Protein AF-A0AAE0YG19-F1 (afdb_monomer_lite)

InterPro domains:
  IPR000448 Rhabdovirus nucleocapsid [PF00945] (105-236)
  IPR023330 Rhabdovirus nucleocapsid, N-terminal [G3DSA:1.10.3570.10] (44-137)
  IPR023331 Rhabdovirus nucleocapsid, C-terminal [G3DSA:1.10.3610.10] (140-242)
  IPR035961 Rhabdovirus nucleoprotein-like [SSF140809] (64-238)

Foldseek 3Di:
DDDDDDDDDDDDDDDDDDDDDDPDDDDPDDDDDDDLPPCNVVVLLVLLLVLQLLVLVPDDPPPVVVSVVSLVVVQVLCCDPPNVPDPDRSVVVNVCSVVCVVVSPDLVSLLVLLVLLLVCQVDPDPRSVSSNVRSVCLFQVQQVQVVLLVLQCVLVVHDSVVSLVPDPPPVLSVLVVVVCVVCVVQVPDPNHCLRNCVSNVVDPHDSNGCVNRVVVQLVSLVVCVVSVHPCSVPPDRDDDPPPPPPPPD

pLDDT: mean 76.33, std 20.32, range [20.73, 94.38]

Secondary structure (DSSP, 8-state):
---------------------------TT-------SSHHHHHHHHHHHHHHHHHHHTSPTT-HHHHHHHHHHHHHHHHSTTGGG-SS-HHHHHHTHHHHHHHHH-HHHHHHHHHHHHHHHHS--HHHHTTHHHHGGGTTTT-HHHHHHHHHHHHTTS-HHHHHHT---HHHHHHHHHHHHHTHHHHH-TT-SGGGTTTTTSSSS-TT-TTT-HHHHHHHHHHHHHTT-HHHHTPPP-PPPP-------

Sequence (249 aa):
MVAVFIRPEKEELIQENTVQPELKDRPHGQPVLFVFYQDGRRLTCRISKTAVLKRNKKISKGLDEYKSQIQTKFTNLYSAKPFSGGSFKLYNLYAKLEEFEPFLYDTTYKRLISALDIYLELFFHEDNQLYRASTIVMRYEDCAMLGVLTSVANCIARSIPHAMMICSDATACQKMAQMLGKESEEIIKQHSYLPYARAMNLVARSGYSVTINKSFHSYYMILLASLGNQRGKNGVHIPRRKRCFGWRQ

Organism: NCBI:txid231223

Radius of gyration: 22.53 Å; chains: 1; bounding box: 65×50×61 Å

Structure (mmCIF, N/CA/C/O backbone):
data_AF-A0AAE0YG19-F1
#
_entry.id   AF-A0AAE0YG19-F1
#
loop_
_atom_site.group_PDB
_atom_site.id
_atom_site.type_symbol
_atom_site.label_atom_id
_atom_site.label_alt_id
_atom_site.label_comp_id
_atom_site.label_asym_id
_atom_site.label_entity_id
_atom_site.label_seq_id
_atom_site.pdbx_PDB_ins_code
_atom_site.Cartn_x
_atom_site.Cartn_y
_atom_site.Cartn_z
_atom_site.occupancy
_atom_site.B_iso_or_equiv
_atom_site.auth_seq_id
_atom_site.auth_comp_id
_atom_site.auth_asym_id
_atom_site.auth_atom_id
_atom_site.pdbx_PDB_model_num
ATOM 1 N N . MET A 1 1 ? 8.318 -16.968 17.876 1.00 30.84 1 MET A N 1
ATOM 2 C CA . MET A 1 1 ? 6.876 -16.721 18.091 1.00 30.84 1 MET A CA 1
ATOM 3 C C . MET A 1 1 ? 6.134 -17.517 17.029 1.00 30.84 1 MET A C 1
ATOM 5 O O . MET A 1 1 ? 6.104 -17.092 15.885 1.00 30.84 1 MET A O 1
ATOM 9 N N . VAL A 1 2 ? 5.679 -18.726 17.365 1.00 20.73 2 VAL A N 1
ATOM 10 C CA . VAL A 1 2 ? 4.943 -19.606 16.444 1.00 20.73 2 VAL A CA 1
ATOM 11 C C . VAL A 1 2 ? 3.474 -19.507 16.834 1.00 20.73 2 VAL A C 1
ATOM 13 O O . VAL A 1 2 ? 3.119 -19.856 17.956 1.00 20.73 2 VAL A O 1
ATOM 16 N N . ALA A 1 3 ? 2.643 -18.962 15.951 1.00 27.39 3 ALA A N 1
ATOM 17 C CA . ALA A 1 3 ? 1.199 -18.969 16.133 1.00 27.39 3 ALA A CA 1
ATOM 18 C C . ALA A 1 3 ? 0.661 -20.271 15.528 1.00 27.39 3 ALA A C 1
ATOM 20 O O . ALA A 1 3 ? 0.631 -20.421 14.309 1.00 27.39 3 ALA A O 1
ATOM 21 N N . VAL A 1 4 ? 0.294 -21.228 16.381 1.00 23.89 4 VAL A N 1
ATOM 22 C CA . VAL A 1 4 ? -0.436 -22.432 15.969 1.00 23.89 4 VAL A CA 1
ATOM 23 C C . VAL A 1 4 ? -1.924 -22.116 16.092 1.00 23.89 4 VAL A C 1
ATOM 25 O O . VAL A 1 4 ? -2.404 -21.823 17.184 1.00 23.89 4 VAL A O 1
ATOM 28 N N . PHE A 1 5 ? -2.641 -22.132 14.969 1.00 36.50 5 PHE A N 1
ATOM 29 C CA . PHE A 1 5 ? -4.089 -21.934 14.924 1.00 36.50 5 PHE A CA 1
ATOM 30 C C . PHE A 1 5 ? -4.774 -23.298 14.839 1.00 36.50 5 PHE A C 1
ATOM 32 O O . PHE A 1 5 ? -4.635 -23.999 13.839 1.00 36.50 5 PHE A O 1
ATOM 39 N N . ILE A 1 6 ? -5.505 -23.675 15.887 1.00 29.70 6 ILE A N 1
ATOM 40 C CA . ILE A 1 6 ? -6.345 -24.878 15.897 1.00 29.70 6 ILE A CA 1
ATOM 41 C C . ILE A 1 6 ? -7.767 -24.462 15.492 1.00 29.70 6 ILE A C 1
ATOM 43 O O . ILE A 1 6 ? -8.327 -23.527 16.065 1.00 29.70 6 ILE A O 1
ATOM 47 N N . ARG A 1 7 ? -8.337 -25.138 14.483 1.00 26.70 7 ARG A N 1
ATOM 48 C CA . ARG A 1 7 ? -9.760 -25.045 14.103 1.00 26.70 7 ARG A CA 1
ATOM 49 C C . ARG A 1 7 ? -10.630 -25.505 15.283 1.00 26.70 7 ARG A C 1
ATOM 51 O O . ARG A 1 7 ? -10.414 -26.626 15.736 1.00 26.70 7 ARG A O 1
ATOM 58 N N . PRO A 1 8 ? -11.638 -24.745 15.738 1.00 34.06 8 PRO A N 1
ATOM 59 C CA . PRO A 1 8 ? -12.678 -25.323 16.571 1.00 34.06 8 PRO A CA 1
ATOM 60 C C . PRO A 1 8 ? -13.666 -26.053 15.653 1.00 34.06 8 PRO A C 1
ATOM 62 O O . PRO A 1 8 ? -14.425 -25.430 14.911 1.00 34.06 8 PRO A O 1
ATOM 65 N N . GLU A 1 9 ? -13.614 -27.383 15.655 1.00 31.94 9 GLU A N 1
ATOM 66 C CA . GLU A 1 9 ? -14.734 -28.191 15.183 1.00 31.94 9 GLU A CA 1
ATOM 67 C C . GLU A 1 9 ? -15.805 -28.227 16.277 1.00 31.94 9 GLU A C 1
ATOM 69 O O . GLU A 1 9 ? -15.543 -28.677 17.387 1.00 31.94 9 GLU A O 1
ATOM 74 N N . LYS A 1 10 ? -17.006 -27.786 15.888 1.00 33.47 10 LYS A N 1
ATOM 75 C CA . LYS A 1 10 ? -18.310 -27.941 16.547 1.00 33.47 10 LYS A CA 1
ATOM 76 C C . LYS A 1 10 ? -18.574 -27.088 17.796 1.00 33.47 10 LYS A C 1
ATOM 78 O O . LYS A 1 10 ? -17.869 -27.114 18.797 1.00 33.47 10 LYS A O 1
ATOM 83 N N . GLU A 1 11 ? -19.655 -26.322 17.673 1.00 41.00 11 GLU A N 1
ATOM 84 C CA . GLU A 1 11 ? -20.342 -25.593 18.731 1.00 41.00 11 GLU A CA 1
ATOM 85 C C . GLU A 1 11 ? -20.930 -26.588 19.739 1.00 41.00 11 GLU A C 1
ATOM 87 O O . GLU A 1 11 ? -21.869 -27.313 19.418 1.00 41.00 11 GLU A O 1
ATOM 92 N N . GLU A 1 12 ? -20.423 -26.589 20.968 1.00 31.28 12 GLU A N 1
ATOM 93 C CA . GLU A 1 12 ? -21.200 -27.032 22.123 1.00 31.28 12 GLU A CA 1
ATOM 94 C C . GLU A 1 12 ? -21.309 -25.869 23.110 1.00 31.28 12 GLU A C 1
ATOM 96 O O . GLU A 1 12 ? -20.320 -25.225 23.470 1.00 31.28 12 GLU A O 1
ATOM 101 N N . LEU A 1 13 ? -22.556 -25.563 23.480 1.00 33.97 13 LEU A N 1
ATOM 102 C CA . LEU A 1 13 ? -22.922 -24.570 24.480 1.00 33.97 13 LEU A CA 1
ATOM 103 C C . LEU A 1 13 ? -22.192 -24.862 25.797 1.00 33.97 13 LEU A C 1
ATOM 105 O O . LEU A 1 13 ? -22.472 -25.869 26.444 1.00 33.97 13 LEU A O 1
ATOM 109 N N . ILE A 1 14 ? -21.351 -23.935 26.253 1.00 31.59 14 ILE A N 1
ATOM 110 C CA . ILE A 1 14 ? -20.915 -23.897 27.650 1.00 31.59 14 ILE A CA 1
ATOM 111 C C . ILE A 1 14 ? -21.549 -22.666 28.292 1.00 31.59 14 ILE A C 1
ATOM 113 O O . ILE A 1 14 ? -21.286 -21.528 27.901 1.00 31.59 14 ILE A O 1
ATOM 117 N N . GLN A 1 15 ? -22.445 -22.943 29.238 1.00 28.78 15 GLN A N 1
ATOM 118 C CA . GLN A 1 15 ? -23.150 -21.976 30.069 1.00 28.78 15 GLN A CA 1
ATOM 119 C C . GLN A 1 15 ? -22.174 -21.127 30.895 1.00 28.78 15 GLN A C 1
ATOM 121 O O . GLN A 1 15 ? -21.127 -21.597 31.340 1.00 28.78 15 GLN A O 1
ATOM 126 N N . GLU A 1 16 ? -22.563 -19.871 31.109 1.00 38.66 16 GLU A N 1
ATOM 127 C CA . GLU A 1 16 ? -21.926 -18.915 32.011 1.00 38.66 16 GLU A CA 1
ATOM 128 C C . GLU A 1 16 ? -21.758 -19.516 33.413 1.00 38.66 16 GLU A C 1
ATOM 130 O O . GLU A 1 16 ? -22.749 -19.763 34.090 1.00 38.66 16 GLU A O 1
ATOM 135 N N . ASN A 1 17 ? -20.516 -19.730 33.858 1.00 27.92 17 ASN A N 1
ATOM 136 C CA . ASN A 1 17 ? -20.152 -19.719 35.276 1.00 27.92 17 ASN A CA 1
ATOM 137 C C . ASN A 1 17 ? -18.635 -19.519 35.457 1.00 27.92 17 ASN A C 1
ATOM 139 O O . ASN A 1 17 ? -17.820 -20.399 35.204 1.00 27.92 17 ASN A O 1
ATOM 143 N N . THR A 1 18 ? -18.290 -18.304 35.879 1.00 38.00 18 THR A N 1
ATOM 144 C CA . THR A 1 18 ? -17.258 -17.939 36.864 1.00 38.00 18 THR A CA 1
ATOM 145 C C . THR A 1 18 ? -16.051 -18.871 37.040 1.00 38.00 18 THR A C 1
ATOM 147 O O . THR A 1 18 ? -16.108 -19.756 37.880 1.00 38.00 18 THR A O 1
ATOM 150 N N . VAL A 1 19 ? -14.911 -18.563 36.401 1.00 30.11 19 VAL A N 1
ATOM 151 C CA . VAL A 1 19 ? -13.558 -18.774 36.970 1.00 30.11 19 VAL A CA 1
ATOM 152 C C . VAL A 1 19 ? -12.595 -17.743 36.353 1.00 30.11 19 VAL A C 1
ATOM 154 O O . VAL A 1 19 ? -12.305 -17.796 35.159 1.00 30.11 19 VAL A O 1
ATOM 157 N N . GLN A 1 20 ? -12.081 -16.796 37.147 1.00 37.84 20 GLN A N 1
ATOM 158 C CA . GLN A 1 20 ? -10.833 -16.100 36.796 1.00 37.84 20 GLN A CA 1
ATOM 159 C C . GLN A 1 20 ? -9.682 -17.109 36.919 1.00 37.84 20 GLN A C 1
ATOM 161 O O . GLN A 1 20 ? -9.577 -17.722 37.980 1.00 37.84 20 GLN A O 1
ATOM 166 N N . PRO A 1 21 ? -8.790 -17.289 35.929 1.00 35.44 21 PRO A N 1
ATOM 167 C CA . PRO A 1 21 ? -7.596 -18.076 36.167 1.00 35.44 21 PRO A CA 1
ATOM 168 C C . PRO A 1 21 ? -6.497 -17.161 36.711 1.00 35.44 21 PRO A C 1
ATOM 170 O O . PRO A 1 21 ? -6.008 -16.261 36.023 1.00 35.44 21 PRO A O 1
ATOM 173 N N . GLU A 1 22 ? -6.126 -17.407 37.964 1.00 31.19 22 GLU A N 1
ATOM 174 C CA . GLU A 1 22 ? -4.930 -16.873 38.602 1.00 31.19 22 GLU A CA 1
ATOM 175 C C . GLU A 1 22 ? -3.697 -17.092 37.707 1.00 31.19 22 GLU A C 1
ATOM 177 O O . GLU A 1 22 ? -3.380 -18.209 37.295 1.00 31.19 22 GLU A O 1
ATOM 182 N N . LEU A 1 23 ? -2.974 -16.006 37.414 1.00 38.25 23 LEU A N 1
ATOM 183 C CA . LEU A 1 23 ? -1.613 -16.065 36.887 1.00 38.25 23 LEU A CA 1
ATOM 184 C C . LEU A 1 23 ? -0.653 -16.416 38.031 1.00 38.25 23 LEU A C 1
ATOM 186 O O . LEU A 1 23 ? 0.023 -15.539 38.568 1.00 38.25 23 LEU A O 1
ATOM 190 N N . LYS A 1 24 ? -0.566 -17.691 38.400 1.00 36.06 24 LYS A N 1
ATOM 191 C CA . LYS A 1 24 ? 0.604 -18.216 39.110 1.00 36.06 24 LYS A CA 1
ATOM 192 C C . LYS A 1 24 ? 1.041 -19.524 38.461 1.00 36.06 24 LYS A C 1
ATOM 194 O O . LYS A 1 24 ? 0.232 -20.401 38.196 1.00 36.06 24 LYS A O 1
ATOM 199 N N . ASP A 1 25 ? 2.332 -19.563 38.154 1.00 41.53 25 ASP A N 1
ATOM 200 C CA . ASP A 1 25 ? 3.122 -20.707 37.701 1.00 41.53 25 ASP A CA 1
ATOM 201 C C . ASP A 1 25 ? 2.804 -21.288 36.313 1.00 41.53 25 ASP A C 1
ATOM 203 O O . ASP A 1 25 ? 1.997 -22.199 36.149 1.00 41.53 25 ASP A O 1
ATOM 207 N N . ARG A 1 26 ? 3.548 -20.837 35.286 1.00 36.31 26 ARG A N 1
ATOM 208 C CA . ARG A 1 26 ? 3.808 -21.665 34.093 1.00 36.31 26 ARG A CA 1
ATOM 209 C C . ARG A 1 26 ? 5.262 -21.564 33.616 1.00 36.31 26 ARG A C 1
ATOM 211 O O . ARG A 1 26 ? 5.819 -20.466 33.604 1.00 36.31 26 ARG A O 1
ATOM 218 N N . PRO A 1 27 ? 5.867 -22.687 33.184 1.00 35.53 27 PRO A N 1
ATOM 219 C CA . PRO A 1 27 ? 7.241 -22.730 32.700 1.00 35.53 27 PRO A CA 1
ATOM 220 C C . PRO A 1 27 ? 7.395 -22.003 31.356 1.00 35.53 27 PRO A C 1
ATOM 222 O O . PRO A 1 27 ? 6.493 -21.989 30.514 1.00 35.53 27 PRO A O 1
ATOM 225 N N . HIS A 1 28 ? 8.567 -21.397 31.157 1.00 35.28 28 HIS A N 1
ATOM 226 C CA . HIS A 1 28 ? 8.944 -20.677 29.944 1.00 35.28 28 HIS A CA 1
ATOM 227 C C . HIS A 1 28 ? 8.814 -21.561 28.689 1.00 35.28 28 HIS A C 1
ATOM 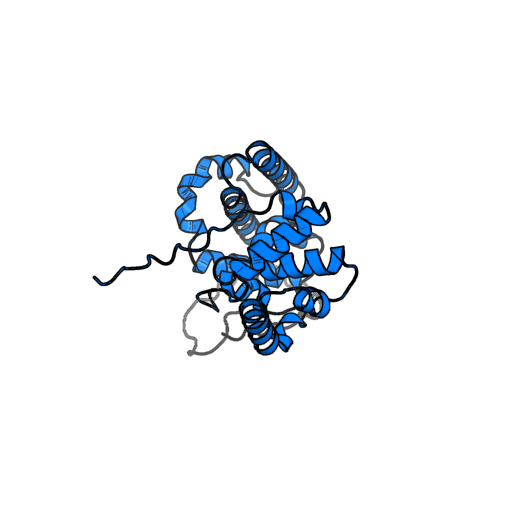229 O O . HIS A 1 28 ? 9.528 -22.551 28.563 1.00 35.28 28 HIS A O 1
ATOM 235 N N . GLY A 1 29 ? 7.952 -21.180 27.732 1.00 38.97 29 GLY A N 1
ATOM 236 C CA . GLY A 1 29 ? 8.035 -21.722 26.366 1.00 38.97 29 GLY A CA 1
ATOM 237 C C . GLY A 1 29 ? 6.755 -21.896 25.540 1.00 38.97 29 GLY A C 1
ATOM 238 O O . GLY A 1 29 ? 6.885 -22.206 24.359 1.00 38.97 29 GLY A O 1
ATOM 239 N N . GLN A 1 30 ? 5.539 -21.698 26.064 1.00 29.53 30 GLN A N 1
ATOM 240 C CA . GLN A 1 30 ? 4.318 -21.909 25.261 1.00 29.53 30 GLN A CA 1
ATOM 241 C C . GLN A 1 30 ? 3.736 -20.622 24.634 1.00 29.53 30 GLN A C 1
ATOM 243 O O . GLN A 1 30 ? 3.788 -19.556 25.252 1.00 29.53 30 GLN A O 1
ATOM 248 N N . PRO A 1 31 ? 3.181 -20.697 23.403 1.00 34.44 31 PRO A N 1
ATOM 249 C CA . PRO A 1 31 ? 2.560 -19.559 22.732 1.00 34.44 31 PRO A CA 1
ATOM 250 C C . PRO A 1 31 ? 1.254 -19.143 23.422 1.00 34.44 31 PRO A C 1
ATOM 252 O O . PRO A 1 31 ? 0.410 -19.970 23.756 1.00 34.44 31 PRO A O 1
ATOM 255 N N . VAL A 1 32 ? 1.089 -17.833 23.615 1.00 35.62 32 VAL A N 1
ATOM 256 C CA . VAL A 1 32 ? -0.111 -17.230 24.205 1.00 35.62 32 VAL A CA 1
ATOM 257 C C . VAL A 1 32 ? -1.259 -17.299 23.195 1.00 35.62 32 VAL A C 1
ATOM 259 O O . VAL A 1 32 ? -1.212 -16.658 22.144 1.00 35.62 32 VAL A O 1
ATOM 262 N N . LEU A 1 33 ? -2.288 -18.083 23.516 1.00 33.38 33 LEU A N 1
ATOM 263 C CA . LEU A 1 33 ? -3.539 -18.164 22.767 1.00 33.38 33 LEU A CA 1
ATOM 264 C C . LEU A 1 33 ? -4.424 -16.963 23.140 1.00 33.38 33 LEU A C 1
ATOM 266 O O . LEU A 1 33 ? -4.963 -16.906 24.243 1.00 33.38 33 LEU A O 1
ATOM 270 N N . PHE A 1 34 ? -4.582 -15.994 22.236 1.00 37.25 34 PHE A N 1
ATOM 271 C CA . PHE A 1 34 ? -5.551 -14.909 22.414 1.00 37.25 34 PHE A CA 1
ATOM 272 C C . PHE A 1 34 ? -6.922 -15.359 21.892 1.00 37.25 34 PHE A C 1
ATOM 274 O O . PHE A 1 34 ? -7.190 -15.298 20.694 1.00 37.25 34 PHE A O 1
ATOM 281 N N . VAL A 1 35 ? -7.791 -15.825 22.791 1.00 37.09 35 VAL A N 1
ATOM 282 C CA . VAL A 1 35 ? -9.199 -16.122 22.481 1.00 37.09 35 VAL A CA 1
ATOM 283 C C . VAL A 1 35 ? -10.015 -14.832 22.631 1.00 37.09 35 VAL A C 1
ATOM 285 O O . VAL A 1 35 ? -10.178 -14.308 23.728 1.00 37.09 35 VAL A O 1
ATOM 288 N N . PHE A 1 36 ? -10.524 -14.295 21.522 1.00 41.62 36 PHE A N 1
ATOM 289 C CA . PHE A 1 36 ? -11.297 -13.046 21.469 1.00 41.62 36 PHE A CA 1
ATOM 290 C C . PHE A 1 36 ? -12.805 -13.328 21.335 1.00 41.62 36 PHE A C 1
ATOM 292 O O . PHE A 1 36 ? -13.353 -13.133 20.255 1.00 41.62 36 PHE A O 1
ATOM 299 N N . TYR A 1 37 ? -13.498 -13.802 22.382 1.00 41.06 37 TYR A N 1
ATOM 300 C CA . TYR A 1 37 ? -14.863 -14.335 22.180 1.00 41.06 37 TYR A CA 1
ATOM 301 C C . TYR A 1 37 ? -16.047 -13.360 22.376 1.00 41.06 37 TYR A C 1
ATOM 303 O O . TYR A 1 37 ? -17.071 -13.553 21.736 1.00 41.06 37 TYR A O 1
ATOM 311 N N . GLN A 1 38 ? -15.936 -12.242 23.109 1.00 43.25 38 GLN A N 1
ATOM 312 C CA . GLN A 1 38 ? -16.982 -11.185 23.085 1.00 43.25 38 GLN A CA 1
ATOM 313 C C . GLN A 1 38 ? -16.428 -9.759 23.237 1.00 43.25 38 GLN A C 1
ATOM 315 O O . GLN A 1 38 ? -16.790 -8.869 22.463 1.00 43.25 38 GLN A O 1
ATOM 320 N N . ASP A 1 39 ? -15.444 -9.549 24.116 1.00 55.50 39 ASP A N 1
ATOM 321 C CA . ASP A 1 39 ? -14.685 -8.286 24.182 1.00 55.50 39 ASP A CA 1
ATOM 322 C C . ASP A 1 39 ? -13.802 -8.042 22.946 1.00 55.50 39 ASP A C 1
ATOM 324 O O . ASP A 1 39 ? -13.424 -6.907 22.635 1.00 55.50 39 ASP A O 1
ATOM 328 N N . GLY A 1 40 ? -13.545 -9.102 22.177 1.00 59.81 40 GLY A N 1
ATOM 329 C CA . GLY A 1 40 ? -12.821 -9.055 20.914 1.00 59.81 40 GLY A CA 1
ATOM 330 C C . GLY A 1 40 ? -13.412 -8.074 19.912 1.00 59.81 40 GLY A C 1
ATOM 331 O O . GLY A 1 40 ? -12.685 -7.259 19.355 1.00 59.81 40 GLY A O 1
ATOM 332 N N . ARG A 1 41 ? -14.739 -8.070 19.720 1.00 69.50 41 ARG A N 1
ATOM 333 C CA . ARG A 1 41 ? -15.384 -7.164 18.749 1.00 69.50 41 ARG A CA 1
ATOM 334 C C . ARG A 1 41 ? -15.222 -5.696 19.148 1.00 69.50 41 ARG A C 1
ATOM 336 O O . ARG A 1 41 ? -14.989 -4.841 18.292 1.00 69.50 41 ARG A O 1
ATOM 343 N N . ARG A 1 42 ? -15.289 -5.393 20.450 1.00 72.56 42 ARG A N 1
ATOM 344 C CA . ARG A 1 42 ? -15.071 -4.035 20.975 1.00 72.56 42 ARG A CA 1
ATOM 345 C C . ARG A 1 42 ? -13.626 -3.594 20.784 1.00 72.56 42 ARG A C 1
ATOM 347 O O . ARG A 1 42 ? -13.398 -2.466 20.343 1.00 72.56 42 ARG A O 1
ATOM 354 N N . LEU A 1 43 ? -12.664 -4.470 21.071 1.00 75.44 43 LEU A N 1
ATOM 355 C CA . LEU A 1 43 ? -11.246 -4.176 20.879 1.00 75.44 43 LEU A CA 1
ATOM 356 C C . LEU A 1 43 ? -10.903 -4.000 19.394 1.00 75.44 43 LEU A C 1
ATOM 358 O O . LEU A 1 43 ? -10.313 -2.985 19.030 1.00 75.44 43 LEU A O 1
ATOM 362 N N . THR A 1 44 ? -11.346 -4.915 18.531 1.00 77.94 44 THR A N 1
ATOM 363 C CA . THR A 1 44 ? -11.161 -4.837 17.075 1.00 77.94 44 THR A CA 1
ATOM 364 C C . THR A 1 44 ? -11.759 -3.553 16.511 1.00 77.94 44 THR A C 1
ATOM 366 O O . THR A 1 44 ? -11.100 -2.865 15.740 1.00 77.94 44 THR A O 1
ATOM 369 N N . CYS A 1 45 ? -12.948 -3.151 16.972 1.00 79.88 45 CYS A N 1
ATOM 370 C CA . CYS A 1 45 ? -13.571 -1.879 16.594 1.00 79.88 45 CYS A CA 1
ATOM 371 C C . CYS A 1 45 ? -12.783 -0.650 17.071 1.00 79.88 45 CYS A C 1
ATOM 373 O O . CYS A 1 45 ? -12.688 0.348 16.357 1.00 79.88 45 CYS A O 1
ATOM 375 N N . ARG A 1 46 ? -12.177 -0.690 18.263 1.00 80.50 46 ARG A N 1
ATOM 376 C CA . ARG A 1 46 ? -11.303 0.398 18.736 1.00 80.50 46 ARG A CA 1
ATOM 377 C C . ARG A 1 46 ? -10.027 0.493 17.898 1.00 80.50 46 ARG A C 1
ATOM 379 O O . ARG A 1 46 ? -9.689 1.587 17.453 1.00 80.50 46 ARG A O 1
ATOM 386 N N . ILE A 1 47 ? -9.368 -0.638 17.641 1.00 82.94 47 ILE A N 1
ATOM 387 C CA . ILE A 1 47 ? -8.152 -0.716 16.814 1.00 82.94 47 ILE A CA 1
ATOM 388 C C . ILE A 1 47 ? -8.445 -0.274 15.374 1.00 82.94 47 ILE A C 1
ATOM 390 O O . ILE A 1 47 ? -7.661 0.444 14.758 1.00 82.94 47 ILE A O 1
ATOM 394 N N . SER A 1 48 ? -9.592 -0.657 14.823 1.00 83.88 48 SER A N 1
ATOM 395 C CA . SER A 1 48 ? -9.969 -0.281 13.464 1.00 83.88 48 SER A CA 1
ATOM 396 C C . SER A 1 48 ? -10.260 1.221 13.354 1.00 83.88 48 SER A C 1
ATOM 398 O O . SER A 1 48 ? -9.839 1.868 12.395 1.00 83.88 48 SER A O 1
ATOM 400 N N . LYS A 1 49 ? -10.905 1.827 14.362 1.00 84.69 49 LYS A N 1
ATOM 401 C CA . LYS A 1 49 ? -11.126 3.283 14.425 1.00 84.69 49 LYS A CA 1
ATOM 402 C C . LYS A 1 49 ? -9.809 4.060 14.483 1.00 84.69 49 LYS A C 1
ATOM 404 O O . LYS A 1 49 ? -9.664 5.052 13.771 1.00 84.69 49 LYS A O 1
ATOM 409 N N . THR A 1 50 ? -8.825 3.602 15.258 1.00 84.94 50 THR A N 1
ATOM 410 C CA . THR A 1 50 ? -7.494 4.232 15.271 1.00 84.94 50 THR A CA 1
ATOM 411 C C . THR A 1 50 ? -6.744 4.004 13.952 1.00 84.94 50 THR A C 1
ATOM 413 O O . THR A 1 50 ? -6.049 4.907 13.475 1.00 84.94 50 THR A O 1
ATOM 416 N N . ALA A 1 51 ? -6.937 2.865 13.274 1.00 86.75 51 ALA A N 1
ATOM 417 C CA . ALA A 1 51 ? -6.372 2.625 11.942 1.00 86.75 51 ALA A CA 1
ATOM 418 C C . ALA A 1 51 ? -6.897 3.626 10.891 1.00 86.75 51 ALA A C 1
ATOM 420 O O . ALA A 1 51 ? -6.142 4.062 10.013 1.00 86.75 51 ALA A O 1
ATOM 421 N N . VAL A 1 52 ? -8.152 4.081 11.020 1.00 87.88 52 VAL A N 1
ATOM 422 C CA . VAL A 1 52 ? -8.703 5.154 10.173 1.00 87.88 52 VAL A CA 1
ATOM 423 C C . VAL A 1 52 ? -7.929 6.463 10.336 1.00 87.88 52 VAL A C 1
ATOM 425 O O . VAL A 1 52 ? -7.686 7.141 9.336 1.00 87.88 52 VAL A O 1
ATOM 428 N N . LEU A 1 53 ? -7.489 6.815 11.549 1.00 86.94 53 LEU A N 1
ATOM 429 C CA . LEU A 1 53 ? -6.655 8.005 11.765 1.00 86.94 53 LEU A CA 1
ATOM 430 C C . LEU A 1 53 ? -5.342 7.914 10.993 1.00 86.94 53 LEU A C 1
ATOM 432 O O . LEU A 1 53 ? -4.964 8.860 10.302 1.00 86.94 53 LEU A O 1
ATOM 436 N N . LYS A 1 54 ? -4.685 6.747 11.033 1.00 87.38 54 LYS A N 1
ATOM 437 C CA . LYS A 1 54 ? -3.457 6.510 10.262 1.00 87.38 54 LYS A CA 1
ATOM 438 C C . LYS A 1 54 ? -3.699 6.684 8.765 1.00 87.38 54 LYS A C 1
ATOM 440 O O . LYS A 1 54 ? -2.900 7.327 8.085 1.00 87.38 54 LYS A O 1
ATOM 445 N N . ARG A 1 55 ? -4.809 6.153 8.244 1.00 87.56 55 ARG A N 1
ATOM 446 C CA . ARG A 1 55 ? -5.203 6.346 6.840 1.00 87.56 55 ARG A CA 1
ATOM 447 C C . ARG A 1 55 ? -5.424 7.818 6.510 1.00 87.56 55 ARG A C 1
ATOM 449 O O . ARG A 1 55 ? -4.964 8.274 5.470 1.00 87.56 55 ARG A O 1
ATOM 456 N N . ASN A 1 56 ? -6.098 8.549 7.390 1.00 86.00 56 ASN A N 1
ATOM 457 C CA . ASN A 1 56 ? -6.409 9.958 7.197 1.00 86.00 56 ASN A CA 1
ATOM 458 C C . ASN A 1 56 ? -5.142 10.831 7.195 1.00 86.00 56 ASN A C 1
ATOM 460 O O . ASN A 1 56 ? -5.000 11.695 6.335 1.00 86.00 56 ASN A O 1
ATOM 464 N N . LYS A 1 57 ? -4.178 10.544 8.081 1.00 85.38 57 LYS A N 1
ATOM 465 C CA . LYS A 1 57 ? -2.881 11.239 8.136 1.00 85.38 57 LYS A CA 1
ATOM 466 C C . LYS A 1 57 ? -1.989 10.958 6.922 1.00 85.38 57 LYS A C 1
ATOM 468 O O . LYS A 1 57 ? -1.224 11.829 6.526 1.00 85.38 57 LYS A O 1
ATOM 473 N N . LYS A 1 58 ? -2.087 9.767 6.315 1.00 81.69 58 LYS A N 1
ATOM 474 C CA . LYS A 1 58 ? -1.340 9.420 5.089 1.00 81.69 58 LYS A CA 1
ATOM 475 C C . LYS A 1 58 ? -1.756 10.243 3.862 1.00 81.69 58 LYS A C 1
ATOM 477 O O . LYS A 1 58 ? -1.021 10.247 2.879 1.00 81.69 58 LYS A O 1
ATOM 482 N N . ILE A 1 59 ? -2.918 10.896 3.884 1.00 83.94 59 ILE A N 1
ATOM 483 C CA . ILE A 1 59 ? -3.385 11.725 2.769 1.00 83.94 59 ILE A CA 1
ATOM 484 C C . ILE A 1 59 ? -2.591 13.035 2.771 1.00 83.94 59 ILE A C 1
ATOM 486 O O . ILE A 1 59 ? -2.528 13.734 3.782 1.00 83.94 59 ILE A O 1
ATOM 490 N N . SER A 1 60 ? -1.962 13.350 1.638 1.00 74.56 60 SER A N 1
ATOM 491 C CA . SER A 1 60 ? -1.148 14.554 1.463 1.00 74.56 60 SER A CA 1
ATOM 492 C C . SER A 1 60 ? -1.945 15.844 1.681 1.00 74.56 60 SER A C 1
ATOM 494 O O . SER A 1 60 ? -3.147 15.905 1.421 1.00 74.56 60 SER A O 1
ATOM 496 N N . LYS A 1 61 ? -1.245 16.899 2.118 1.00 67.69 61 LYS A N 1
ATOM 497 C CA . LYS A 1 61 ? -1.792 18.261 2.213 1.00 67.69 61 LYS A CA 1
ATOM 498 C C . LYS A 1 61 ? -2.233 18.742 0.819 1.00 67.69 61 LYS A C 1
ATOM 500 O O . LYS A 1 61 ? -1.490 18.536 -0.138 1.00 67.69 61 LYS A O 1
ATOM 505 N N . GLY A 1 62 ? -3.416 19.353 0.714 1.00 65.19 62 GLY A N 1
ATOM 506 C CA . GLY A 1 62 ? -4.002 19.821 -0.554 1.00 65.19 62 GLY A CA 1
ATOM 507 C C . GLY A 1 62 ? -5.038 18.881 -1.188 1.00 65.19 62 GLY A C 1
ATOM 508 O O . GLY A 1 62 ? -5.569 19.186 -2.248 1.00 65.19 62 GLY A O 1
ATOM 509 N N . LEU A 1 63 ? -5.350 17.750 -0.543 1.00 79.38 63 LEU A N 1
ATOM 510 C CA . LEU A 1 63 ? -6.414 16.816 -0.941 1.00 79.38 63 LEU A CA 1
ATOM 511 C C . LEU A 1 63 ? -7.579 16.843 0.062 1.00 79.38 63 LEU A C 1
ATOM 513 O O . LEU A 1 63 ? -8.077 15.795 0.478 1.00 79.38 63 LEU A O 1
ATOM 517 N N . ASP A 1 64 ? -7.990 18.038 0.488 1.00 82.75 64 ASP A N 1
ATOM 518 C CA . ASP A 1 64 ? -8.958 18.206 1.580 1.00 82.75 64 ASP A CA 1
ATOM 519 C C . ASP A 1 64 ? -10.350 17.673 1.220 1.00 82.75 64 ASP A C 1
ATOM 521 O O . ASP A 1 64 ? -11.000 17.029 2.046 1.00 82.75 64 ASP A O 1
ATOM 525 N N . GLU A 1 65 ? -10.769 17.818 -0.039 1.00 85.56 65 GLU A N 1
ATOM 526 C CA . GLU A 1 65 ? -12.030 17.250 -0.523 1.00 85.56 65 GLU A CA 1
ATOM 527 C C . GLU A 1 65 ? -12.012 15.713 -0.475 1.00 85.56 65 GLU A C 1
ATOM 529 O O . GLU A 1 65 ? -12.912 15.082 0.080 1.00 85.56 65 GLU A O 1
ATOM 534 N N . TYR A 1 66 ? -10.939 15.088 -0.969 1.00 85.56 66 TYR A N 1
ATOM 535 C CA . TYR A 1 66 ? -10.769 13.634 -0.911 1.00 85.56 66 TYR A CA 1
ATOM 536 C C . TYR A 1 66 ? -10.693 13.122 0.533 1.00 85.56 66 TYR A C 1
ATOM 538 O O . TYR A 1 66 ? -11.271 12.086 0.878 1.00 85.56 66 TYR A O 1
ATOM 546 N N . LYS A 1 67 ? -10.006 13.868 1.402 1.00 86.06 67 LYS A N 1
ATOM 547 C CA . LYS A 1 67 ? -9.933 13.586 2.835 1.00 86.06 67 LYS A CA 1
ATOM 548 C C . LYS A 1 67 ? -11.328 13.612 3.462 1.00 86.06 67 LYS A C 1
ATOM 550 O O . LYS A 1 67 ? -11.663 12.662 4.168 1.00 86.06 67 LYS A O 1
ATOM 555 N N . SER A 1 68 ? -12.144 14.619 3.150 1.00 86.75 68 SER A N 1
ATOM 556 C CA . SER A 1 68 ? -13.538 14.728 3.599 1.00 86.75 68 SER A CA 1
ATOM 557 C C . SER A 1 68 ? -14.391 13.554 3.106 1.00 86.75 68 SER A C 1
ATOM 559 O O . SER A 1 68 ? -15.029 12.871 3.906 1.00 86.75 68 SER A O 1
ATOM 561 N N . GLN A 1 69 ? -14.308 13.200 1.818 1.00 89.06 69 GLN A N 1
ATOM 562 C CA . GLN A 1 69 ? -15.030 12.045 1.264 1.00 89.06 69 GLN A CA 1
ATOM 563 C C . GLN A 1 69 ? -14.674 10.734 1.981 1.00 89.06 69 GLN A C 1
ATOM 565 O O . GLN A 1 69 ? -15.548 9.908 2.256 1.00 89.06 69 GLN A O 1
ATOM 570 N N . ILE A 1 70 ? -13.395 10.527 2.311 1.00 86.50 70 ILE A N 1
ATOM 571 C CA . ILE A 1 70 ? -12.956 9.368 3.095 1.00 86.50 70 ILE A CA 1
ATOM 572 C C . ILE A 1 70 ? -13.538 9.406 4.510 1.00 86.50 70 ILE A C 1
ATOM 574 O O . ILE A 1 70 ? -14.009 8.374 4.994 1.00 86.50 70 ILE A O 1
ATOM 578 N N . GLN A 1 71 ? -13.514 10.563 5.174 1.00 88.62 71 GLN A N 1
ATOM 579 C CA . GLN A 1 71 ? -14.080 10.720 6.516 1.00 88.62 71 GLN A CA 1
ATOM 580 C C . GLN A 1 71 ? -15.577 10.410 6.532 1.00 88.62 71 GLN A C 1
ATOM 582 O O . GLN A 1 71 ? -16.026 9.677 7.412 1.00 88.62 71 GLN A O 1
ATOM 587 N N . THR A 1 72 ? -16.331 10.874 5.534 1.00 88.75 72 THR A N 1
ATOM 588 C CA . THR A 1 72 ? -17.760 10.566 5.386 1.00 88.75 72 THR A CA 1
ATOM 589 C C . THR A 1 72 ? -17.985 9.072 5.175 1.00 88.75 72 THR A C 1
ATOM 591 O O . THR A 1 72 ? -18.792 8.471 5.880 1.00 88.75 72 THR A O 1
ATOM 594 N N . LYS A 1 73 ? -17.223 8.428 4.278 1.00 89.00 73 LYS A N 1
ATOM 595 C CA . LYS A 1 73 ? -17.334 6.977 4.030 1.00 89.00 73 LYS A CA 1
ATOM 596 C C . LYS A 1 73 ? -17.095 6.157 5.294 1.00 89.00 73 LYS A C 1
ATOM 598 O O . LYS A 1 73 ? -17.875 5.257 5.591 1.00 89.00 73 LYS A O 1
ATOM 603 N N . PHE A 1 74 ? -16.046 6.471 6.056 1.00 88.62 74 PHE A N 1
ATOM 604 C CA . PHE A 1 74 ? -15.793 5.770 7.312 1.00 88.62 74 PHE A CA 1
ATOM 605 C C . PHE A 1 74 ? -16.823 6.112 8.383 1.00 88.62 74 PHE A C 1
ATOM 607 O O . PHE A 1 74 ? -17.246 5.214 9.098 1.00 88.62 74 PHE A O 1
ATOM 614 N N . THR A 1 75 ? -17.271 7.360 8.485 1.00 87.00 75 THR A N 1
ATOM 615 C CA . THR A 1 75 ? -18.336 7.722 9.431 1.00 87.00 75 THR A CA 1
ATOM 616 C C . THR A 1 75 ? -19.587 6.889 9.164 1.00 87.00 75 THR A C 1
ATOM 618 O O . THR A 1 75 ? -20.078 6.245 10.084 1.00 87.00 75 THR A O 1
ATOM 621 N N . ASN A 1 76 ? -20.014 6.778 7.903 1.00 87.25 76 ASN A N 1
ATOM 622 C CA . ASN A 1 76 ? -21.158 5.951 7.516 1.00 87.25 76 ASN A CA 1
ATOM 623 C C . ASN A 1 76 ? -20.928 4.465 7.824 1.00 87.25 76 ASN A C 1
ATOM 625 O O . ASN A 1 76 ? -21.802 3.815 8.395 1.00 87.25 76 ASN A O 1
ATOM 629 N N . LEU A 1 77 ? -19.736 3.942 7.512 1.00 85.69 77 LEU A N 1
ATOM 630 C CA . LEU A 1 77 ? -19.369 2.553 7.799 1.00 85.69 77 LEU A CA 1
ATOM 631 C C . LEU A 1 77 ? -19.463 2.239 9.299 1.00 85.69 77 LEU A C 1
ATOM 633 O O . LEU A 1 77 ? -20.041 1.229 9.686 1.00 85.69 77 LEU A O 1
ATOM 637 N N . TYR A 1 78 ? -18.928 3.120 10.147 1.00 82.88 78 TYR A N 1
ATOM 638 C CA . TYR A 1 78 ? -18.916 2.934 11.599 1.00 82.88 78 TYR A CA 1
ATOM 639 C C . TYR A 1 78 ? -20.245 3.285 12.284 1.00 82.88 78 TYR A C 1
ATOM 641 O O . TYR A 1 78 ? -20.411 2.981 13.466 1.00 82.88 78 TYR A O 1
ATOM 649 N N . SER A 1 79 ? -21.182 3.905 11.565 1.00 82.44 79 SER A N 1
ATOM 650 C CA . SER A 1 79 ? -22.555 4.146 12.017 1.00 82.44 79 SER A CA 1
ATOM 651 C C . SER A 1 79 ? -23.491 2.960 11.756 1.00 82.44 79 SER A C 1
ATOM 653 O O . SER A 1 79 ? -24.522 2.857 12.417 1.00 82.44 79 SER A O 1
ATOM 655 N N . ALA A 1 80 ? -23.142 2.056 10.836 1.00 81.19 80 ALA A N 1
ATOM 656 C CA . ALA A 1 80 ? -23.920 0.857 10.524 1.00 81.19 80 ALA A CA 1
ATOM 657 C C . ALA A 1 80 ? -23.588 -0.321 11.463 1.00 81.19 80 ALA A C 1
ATOM 659 O O . ALA A 1 80 ? -22.538 -0.354 12.108 1.00 81.19 80 ALA A O 1
ATOM 660 N N . LYS A 1 81 ? -24.470 -1.328 11.544 1.00 73.75 81 LYS A N 1
ATOM 661 C CA . LYS A 1 81 ? -24.145 -2.612 12.195 1.00 73.75 81 LYS A CA 1
ATOM 662 C C . LYS A 1 81 ? -23.050 -3.337 11.384 1.00 73.75 81 LYS A C 1
ATOM 664 O O . LYS A 1 81 ? -23.071 -3.228 10.161 1.00 73.75 81 LYS A O 1
ATOM 669 N N . PRO A 1 82 ? -22.097 -4.043 12.025 1.00 70.69 82 PRO A N 1
ATOM 670 C CA . PRO A 1 82 ? -21.988 -4.335 13.464 1.00 70.69 82 PRO A CA 1
ATOM 671 C C . PRO A 1 82 ? -21.303 -3.236 14.310 1.00 70.69 82 PRO A C 1
ATOM 673 O O . PRO A 1 82 ? -21.099 -3.410 15.511 1.00 70.69 82 PRO A O 1
ATOM 676 N N . PHE A 1 83 ? -20.935 -2.096 13.722 1.00 73.19 83 PHE A N 1
ATOM 677 C CA . PHE A 1 83 ? -20.098 -1.061 14.350 1.00 73.19 83 PHE A CA 1
ATOM 678 C C . PHE A 1 83 ? -20.836 -0.059 15.240 1.00 73.19 83 PHE A C 1
ATOM 680 O O . PHE A 1 83 ? -20.201 0.616 16.057 1.00 73.19 83 PHE A O 1
ATOM 687 N N . SER A 1 84 ? -22.160 0.023 15.106 1.00 68.75 84 SER A N 1
ATOM 688 C CA . SER A 1 84 ? -23.022 0.994 15.789 1.00 68.75 84 SER A CA 1
ATOM 689 C C . SER A 1 84 ? -23.015 0.886 17.325 1.00 68.75 84 SER A C 1
ATOM 691 O O . SER A 1 84 ? -23.526 1.773 18.000 1.00 68.75 84 SER A O 1
ATOM 693 N N . GLY A 1 85 ? -22.425 -0.171 17.900 1.00 60.75 85 GLY A N 1
ATOM 694 C CA . GLY A 1 85 ? -22.402 -0.450 19.344 1.00 60.75 85 GLY A CA 1
ATOM 695 C C . GLY A 1 85 ? -21.317 0.264 20.169 1.00 60.75 85 GLY A C 1
ATOM 696 O O . GLY A 1 85 ? -21.035 -0.162 21.286 1.00 60.75 85 GLY A O 1
ATOM 697 N N . GLY A 1 86 ? -20.655 1.301 19.642 1.00 61.31 86 GLY A N 1
ATOM 698 C CA . GLY A 1 86 ? -19.573 2.011 20.341 1.00 61.31 86 GLY A CA 1
ATOM 699 C C . GLY A 1 86 ? -19.942 3.433 20.772 1.00 61.31 86 GLY A C 1
ATOM 700 O O . GLY A 1 86 ? -20.433 4.209 19.962 1.00 61.31 86 GLY A O 1
ATOM 701 N N . SER A 1 87 ? -19.602 3.817 22.008 1.00 56.25 87 SER A N 1
ATOM 702 C CA . SER A 1 87 ? -19.853 5.165 22.556 1.00 56.25 87 SER A CA 1
ATOM 703 C C . SER A 1 87 ? -19.078 6.291 21.854 1.00 56.25 87 SER A C 1
ATOM 705 O O . SER A 1 87 ? -19.505 7.443 21.864 1.00 56.25 87 SER A O 1
ATOM 707 N N . PHE A 1 88 ? -17.939 5.979 21.226 1.00 64.62 88 PHE A N 1
ATOM 708 C CA . PHE A 1 88 ? -17.070 6.986 20.619 1.00 64.62 88 PHE A CA 1
ATOM 709 C C . PHE A 1 88 ? -17.326 7.133 19.114 1.00 64.62 88 PHE A C 1
ATOM 711 O O . PHE A 1 88 ? -17.010 6.231 18.322 1.00 64.62 88 PHE A O 1
ATOM 718 N N . LYS A 1 89 ? -17.893 8.278 18.722 1.00 74.12 89 LYS A N 1
ATOM 719 C CA . LYS A 1 89 ? -18.153 8.643 17.324 1.00 74.12 89 LYS A CA 1
ATOM 720 C C . LYS A 1 89 ? -16.851 9.018 16.606 1.00 74.12 89 LYS A C 1
ATOM 722 O O . LYS A 1 89 ? -15.956 9.614 17.197 1.00 74.12 89 LYS A O 1
ATOM 727 N N . LEU A 1 90 ? -16.744 8.672 15.323 1.00 79.25 90 LEU A N 1
ATOM 728 C CA . LEU A 1 90 ? -15.496 8.807 14.562 1.00 79.25 90 LEU A CA 1
ATOM 729 C C . LEU A 1 90 ? -15.059 10.270 14.360 1.00 79.25 90 LEU A C 1
ATOM 731 O O . LEU A 1 90 ? -13.865 10.551 14.375 1.00 79.25 90 LEU A O 1
ATOM 735 N N . TYR A 1 91 ? -16.004 11.210 14.250 1.00 76.62 91 TYR A N 1
ATOM 736 C CA . TYR A 1 91 ? -15.679 12.633 14.100 1.00 76.62 91 TYR A CA 1
ATOM 737 C C . TYR A 1 91 ? -14.931 13.212 15.311 1.00 76.62 91 TYR A C 1
ATOM 739 O O . TYR A 1 91 ? -14.000 13.992 15.130 1.00 76.62 91 TYR A O 1
ATOM 747 N N . ASN A 1 92 ? -15.251 12.759 16.532 1.00 79.88 92 ASN A N 1
ATOM 748 C CA . ASN A 1 92 ? -14.511 13.138 17.742 1.00 79.88 92 ASN A CA 1
ATOM 749 C C . ASN A 1 92 ? -13.053 12.676 17.677 1.00 79.88 92 ASN A C 1
ATOM 751 O O . ASN A 1 92 ? -12.165 13.307 18.239 1.00 79.88 92 ASN A O 1
ATOM 755 N N . LEU A 1 93 ? -12.806 11.557 16.995 1.00 79.56 93 LEU A N 1
ATOM 756 C CA . LEU A 1 93 ? -11.471 11.005 16.841 1.00 79.56 93 LEU A CA 1
ATOM 757 C C . LEU A 1 93 ? -10.650 11.811 15.825 1.00 79.56 93 LEU A C 1
ATOM 759 O O . LEU A 1 93 ? -9.463 12.030 16.044 1.00 79.56 93 LEU A O 1
ATOM 763 N N . TYR A 1 94 ? -11.278 12.299 14.748 1.00 81.94 94 TYR A N 1
ATOM 764 C CA . TYR A 1 94 ? -10.611 13.188 13.791 1.00 81.94 94 TYR A CA 1
ATOM 765 C C . TYR A 1 94 ? -10.179 14.512 14.425 1.00 81.94 94 TYR A C 1
ATOM 767 O O . TYR A 1 94 ? -9.090 14.986 14.112 1.00 81.94 94 TYR A O 1
ATOM 775 N N . ALA A 1 95 ? -10.978 15.068 15.341 1.00 82.00 95 ALA A N 1
ATOM 776 C CA . ALA A 1 95 ? -10.622 16.284 16.076 1.00 82.00 95 ALA A CA 1
ATOM 777 C C . ALA A 1 95 ? -9.355 16.115 16.936 1.00 82.00 95 ALA A C 1
ATOM 779 O O . ALA A 1 95 ? -8.628 17.075 17.152 1.00 82.00 95 ALA A O 1
ATOM 780 N N . LYS A 1 96 ? -9.062 14.885 17.374 1.00 81.25 96 LYS A N 1
ATOM 781 C CA . LYS A 1 96 ? -7.893 14.541 18.198 1.00 81.25 96 LYS A CA 1
ATOM 782 C C . LYS A 1 96 ? -6.723 13.963 17.401 1.00 81.25 96 LYS A C 1
ATOM 784 O O . LYS A 1 96 ? -5.815 13.375 17.980 1.00 81.25 96 LYS A O 1
ATOM 789 N N . LEU A 1 97 ? -6.731 14.073 16.071 1.00 81.94 97 LEU A N 1
ATOM 790 C CA . LEU A 1 97 ? -5.730 13.424 15.217 1.00 81.94 97 LEU A CA 1
ATOM 791 C C . LEU A 1 97 ? -4.287 13.797 15.595 1.00 81.94 97 LEU A C 1
ATOM 793 O O . LEU A 1 97 ? -3.412 12.936 15.537 1.00 81.94 97 LEU A O 1
ATOM 797 N N . GLU A 1 98 ? -4.053 15.054 15.974 1.00 82.44 98 GLU A N 1
ATOM 798 C CA . GLU A 1 98 ? -2.729 15.553 16.364 1.00 82.44 98 GLU A CA 1
ATOM 799 C C . GLU A 1 98 ? -2.237 14.918 17.672 1.00 82.44 98 GLU A C 1
ATOM 801 O O . GLU A 1 98 ? -1.079 14.516 17.752 1.00 82.44 98 GLU A O 1
ATOM 806 N N . GLU A 1 99 ? -3.126 14.705 18.650 1.00 85.12 99 GLU A N 1
ATOM 807 C CA . GLU A 1 99 ? -2.803 14.029 19.918 1.00 85.12 99 GLU A CA 1
ATOM 808 C C . GLU A 1 99 ? -2.360 12.574 19.690 1.00 85.12 99 GLU A C 1
ATOM 810 O O . GLU A 1 99 ? -1.451 12.070 20.349 1.00 85.12 99 GLU A O 1
ATOM 815 N N . PHE A 1 100 ? -2.987 11.887 18.729 1.00 83.06 100 PHE A N 1
ATOM 816 C CA . PHE A 1 100 ? -2.680 10.490 18.418 1.00 83.06 100 PHE A CA 1
ATOM 817 C C . PHE A 1 100 ? -1.496 10.320 17.463 1.00 83.06 100 PHE A C 1
ATOM 819 O O . PHE A 1 100 ? -1.050 9.190 17.264 1.00 83.06 100 PHE A O 1
ATOM 826 N N . GLU A 1 101 ? -0.966 11.389 16.865 1.00 84.12 101 GLU A N 1
ATOM 827 C CA . GLU A 1 101 ? 0.049 11.292 15.812 1.00 84.12 101 GLU A CA 1
ATOM 828 C C . GLU A 1 101 ? 1.284 10.456 16.202 1.00 84.12 101 GLU A C 1
ATOM 830 O O . GLU A 1 101 ? 1.635 9.559 15.426 1.00 84.12 101 GLU A O 1
ATOM 835 N N . PRO A 1 102 ? 1.908 10.640 17.383 1.00 86.94 102 PRO A N 1
ATOM 836 C CA . PRO A 1 102 ? 3.064 9.835 17.785 1.00 86.94 102 PRO A CA 1
ATOM 837 C C . PRO A 1 102 ? 2.744 8.335 17.829 1.00 86.94 102 PRO A C 1
ATOM 839 O O . PRO A 1 102 ? 3.531 7.504 17.374 1.00 86.94 102 PRO A O 1
ATOM 842 N N . PHE A 1 103 ? 1.541 7.991 18.293 1.00 85.00 103 PHE A N 1
ATOM 843 C CA . PHE A 1 103 ? 1.068 6.612 18.377 1.00 85.00 103 PHE A CA 1
ATOM 844 C C . PHE A 1 103 ? 0.878 5.974 16.992 1.00 85.00 103 PHE A C 1
ATOM 846 O O . PHE A 1 103 ? 1.157 4.792 16.810 1.00 85.00 103 PHE A O 1
ATOM 853 N N . LEU A 1 104 ? 0.489 6.747 15.970 1.00 85.19 104 LEU A N 1
ATOM 854 C CA . LEU A 1 104 ? 0.312 6.230 14.602 1.00 85.19 104 LEU A CA 1
ATOM 855 C C . LEU A 1 104 ? 1.632 5.790 13.944 1.00 85.19 104 LEU A C 1
ATOM 857 O O . LEU A 1 104 ? 1.620 4.984 13.000 1.00 85.19 104 LEU A O 1
ATOM 861 N N . TYR A 1 105 ? 2.764 6.314 14.422 1.00 85.94 105 TYR A N 1
ATOM 862 C CA . TYR A 1 105 ? 4.097 5.955 13.942 1.00 85.94 105 TYR A CA 1
ATOM 863 C C . TYR A 1 105 ? 4.778 4.864 14.769 1.00 85.94 105 TYR A C 1
ATOM 865 O O . TYR A 1 105 ? 5.754 4.293 14.272 1.00 85.94 105 TYR A O 1
ATOM 873 N N . ASP A 1 106 ? 4.243 4.522 15.943 1.00 91.56 106 ASP A N 1
ATOM 874 C CA . ASP A 1 106 ? 4.790 3.479 16.805 1.00 91.56 106 ASP A CA 1
ATOM 875 C C . ASP A 1 106 ? 4.837 2.110 16.104 1.00 91.56 106 ASP A C 1
ATOM 877 O O . ASP A 1 106 ? 3.904 1.681 15.421 1.00 91.56 106 ASP A O 1
ATOM 881 N N . THR A 1 107 ? 5.952 1.401 16.271 1.00 90.88 107 THR A N 1
ATOM 882 C CA . THR A 1 107 ? 6.187 0.126 15.577 1.00 90.88 107 THR A CA 1
ATOM 883 C C . THR A 1 107 ? 5.291 -0.984 16.119 1.00 90.88 107 THR A C 1
ATOM 885 O O . THR A 1 107 ? 4.825 -1.828 15.349 1.00 90.88 107 THR A O 1
ATOM 888 N N . THR A 1 108 ? 5.006 -0.980 17.421 1.00 92.06 108 THR A N 1
ATOM 889 C CA . THR A 1 108 ? 4.133 -1.973 18.063 1.00 92.06 108 THR A CA 1
ATOM 890 C C . THR A 1 108 ? 2.703 -1.814 17.567 1.00 92.06 108 THR A C 1
ATOM 892 O O . THR A 1 108 ? 2.069 -2.793 17.171 1.00 92.06 108 THR A O 1
ATOM 895 N N . TYR A 1 109 ? 2.229 -0.575 17.470 1.00 90.94 109 TYR A N 1
ATOM 896 C CA . TYR A 1 109 ? 0.931 -0.265 16.885 1.00 90.94 109 TYR A CA 1
ATOM 897 C C . TYR A 1 109 ? 0.812 -0.729 15.425 1.00 90.94 109 TYR A C 1
ATOM 899 O O . TYR A 1 109 ? -0.174 -1.370 15.050 1.00 90.94 109 TYR A O 1
ATOM 907 N N . LYS A 1 110 ? 1.832 -0.486 14.589 1.00 92.06 110 LYS A N 1
ATOM 908 C CA . LYS A 1 110 ? 1.832 -0.967 13.192 1.00 92.06 110 LYS A CA 1
ATOM 909 C C . LYS A 1 110 ? 1.793 -2.489 13.100 1.00 92.06 110 LYS A C 1
ATOM 911 O O . LYS A 1 110 ? 1.050 -3.020 12.272 1.00 92.06 110 LYS A O 1
ATOM 916 N N . ARG A 1 111 ? 2.546 -3.186 13.956 1.00 93.94 111 ARG A N 1
ATOM 917 C CA . ARG A 1 111 ? 2.531 -4.654 14.053 1.00 93.94 111 ARG A CA 1
ATOM 918 C C . ARG A 1 111 ? 1.145 -5.172 14.417 1.00 93.94 111 ARG A C 1
ATOM 920 O O . ARG A 1 111 ? 0.668 -6.085 13.753 1.00 93.94 111 ARG A O 1
ATOM 927 N N . LEU A 1 112 ? 0.486 -4.548 15.392 1.00 93.19 112 LEU A N 1
ATOM 928 C CA . LEU A 1 112 ? -0.863 -4.918 15.824 1.00 93.19 112 LEU A CA 1
ATOM 929 C C . LEU A 1 112 ? -1.883 -4.794 14.684 1.00 93.19 112 LEU A C 1
ATOM 931 O O . LEU A 1 112 ? -2.601 -5.748 14.397 1.00 93.19 112 LEU A O 1
ATOM 935 N N . ILE A 1 113 ? -1.914 -3.651 13.990 1.00 93.31 113 ILE A N 1
ATOM 936 C CA . ILE A 1 113 ? -2.827 -3.446 12.850 1.00 93.31 113 ILE A CA 1
ATOM 937 C C . ILE A 1 113 ? -2.515 -4.416 11.713 1.00 93.31 113 ILE A C 1
ATOM 939 O O . ILE A 1 113 ? -3.433 -4.935 11.087 1.00 93.31 113 ILE A O 1
ATOM 943 N N . SER A 1 114 ? -1.235 -4.669 11.440 1.00 94.12 114 SER A N 1
ATOM 944 C CA . SER A 1 114 ? -0.832 -5.602 10.382 1.00 94.12 114 SER A CA 1
ATOM 945 C C . SER A 1 114 ? -1.251 -7.032 10.706 1.00 94.12 114 SER A C 1
ATOM 947 O O . SER A 1 114 ? -1.755 -7.728 9.835 1.00 94.12 114 SER A O 1
ATOM 949 N N . ALA A 1 115 ? -1.088 -7.464 11.959 1.00 93.19 115 ALA A N 1
ATOM 950 C CA . ALA A 1 115 ? -1.538 -8.776 12.410 1.00 93.19 115 ALA A CA 1
ATOM 951 C C . ALA A 1 115 ? -3.062 -8.910 12.301 1.00 93.19 115 ALA A C 1
ATOM 953 O O . ALA A 1 115 ? -3.551 -9.936 11.833 1.00 93.19 115 ALA A O 1
ATOM 954 N N . LEU A 1 116 ? -3.801 -7.854 12.656 1.00 91.69 116 LEU A N 1
ATOM 955 C CA . LEU A 1 116 ? -5.247 -7.806 12.467 1.00 91.69 116 LEU A CA 1
ATOM 956 C C . LEU A 1 116 ? -5.626 -7.890 10.980 1.00 91.69 116 LEU A C 1
ATOM 958 O O . LEU A 1 116 ? -6.512 -8.659 10.633 1.00 91.69 116 LEU A O 1
ATOM 962 N N . ASP A 1 117 ? -4.953 -7.156 10.090 1.00 93.38 117 ASP A N 1
ATOM 963 C CA . ASP A 1 117 ? -5.244 -7.205 8.650 1.00 93.38 117 ASP A CA 1
ATOM 964 C C . ASP A 1 117 ? -4.974 -8.591 8.045 1.00 93.38 117 ASP A C 1
ATOM 966 O O . ASP A 1 117 ? -5.772 -9.066 7.239 1.00 93.38 117 ASP A O 1
ATOM 970 N N . ILE A 1 118 ? -3.893 -9.258 8.471 1.00 92.44 118 ILE A N 1
ATOM 971 C CA . ILE A 1 118 ? -3.584 -10.644 8.084 1.00 92.44 118 ILE A CA 1
ATOM 972 C C . ILE A 1 118 ? -4.670 -11.594 8.582 1.00 92.44 118 ILE A C 1
ATOM 974 O O . ILE A 1 118 ? -5.155 -12.419 7.815 1.00 92.44 118 ILE A O 1
ATOM 978 N N . TYR A 1 119 ? -5.074 -11.469 9.849 1.00 91.19 119 TYR A N 1
ATOM 979 C CA . TYR A 1 119 ? -6.148 -12.282 10.414 1.00 91.19 119 TYR A CA 1
ATOM 980 C C . TYR A 1 119 ? -7.445 -12.114 9.615 1.00 91.19 119 TYR A C 1
ATOM 982 O O . TYR A 1 119 ? -8.060 -13.100 9.227 1.00 91.19 119 TYR A O 1
ATOM 990 N N . LEU A 1 120 ? -7.826 -10.876 9.297 1.00 90.19 120 LEU A N 1
ATOM 991 C CA . LEU A 1 120 ? -9.040 -10.590 8.533 1.00 90.19 120 LEU A CA 1
ATOM 992 C C . LEU A 1 120 ? -8.954 -11.023 7.055 1.00 90.19 120 LEU A C 1
ATOM 994 O O . LEU A 1 120 ? -9.990 -11.236 6.431 1.00 90.19 120 LEU A O 1
ATOM 998 N N . GLU A 1 121 ? -7.753 -11.117 6.472 1.00 90.06 121 GLU A N 1
ATOM 999 C CA . GLU A 1 121 ? -7.530 -11.695 5.133 1.00 90.06 121 GLU A CA 1
ATOM 1000 C C . GLU A 1 121 ? -7.630 -13.226 5.150 1.00 90.06 121 GLU A C 1
ATOM 1002 O O . GLU A 1 121 ? -8.165 -13.805 4.210 1.00 90.06 121 GLU A O 1
ATOM 1007 N N . LEU A 1 122 ? -7.112 -13.882 6.194 1.00 89.69 122 LEU A N 1
ATOM 1008 C CA . LEU A 1 122 ? -7.118 -15.343 6.324 1.00 89.69 122 LEU A CA 1
ATOM 1009 C C . LEU A 1 122 ? -8.494 -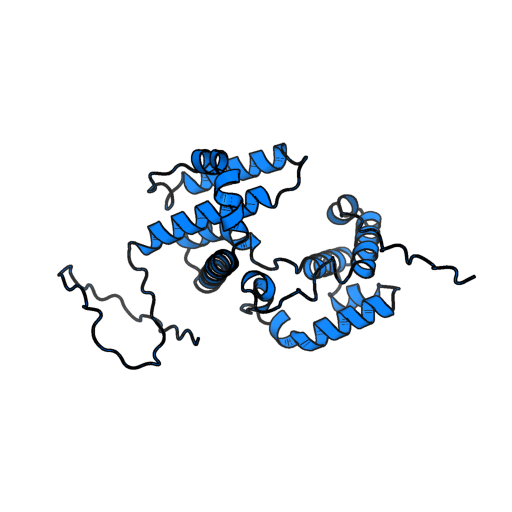15.889 6.717 1.00 89.69 122 LEU A C 1
ATOM 1011 O O . LEU A 1 122 ? -8.952 -16.887 6.166 1.00 89.69 122 LEU A O 1
ATOM 1015 N N . PHE A 1 123 ? -9.147 -15.242 7.679 1.00 86.56 123 PHE A N 1
ATOM 1016 C CA . PHE A 1 123 ? -10.417 -15.679 8.247 1.00 86.56 123 PHE A CA 1
ATOM 1017 C C . PHE A 1 123 ? -11.541 -14.800 7.707 1.00 86.56 123 PHE A C 1
ATOM 1019 O O . PHE A 1 123 ? -11.948 -13.799 8.305 1.00 86.56 123 PHE A O 1
ATOM 1026 N N . PHE A 1 124 ? -12.012 -15.180 6.522 1.00 79.19 124 PHE A N 1
ATOM 1027 C CA . PHE A 1 124 ? -13.074 -14.494 5.800 1.00 79.19 124 PHE A CA 1
ATOM 1028 C C . PHE A 1 124 ? -14.421 -14.700 6.510 1.00 79.19 124 PHE A C 1
ATOM 1030 O O . PHE A 1 124 ? -15.116 -15.687 6.291 1.00 79.19 124 PHE A O 1
ATOM 1037 N N . HIS A 1 125 ? -14.795 -13.750 7.367 1.00 80.44 125 HIS A N 1
ATOM 1038 C CA . HIS A 1 125 ? -16.128 -13.666 7.970 1.00 80.44 125 HIS A CA 1
ATOM 1039 C C . HIS A 1 125 ? -16.818 -12.388 7.491 1.00 80.44 125 HIS A C 1
ATOM 1041 O O . HIS A 1 125 ? -16.203 -11.320 7.533 1.00 80.44 125 HIS A O 1
ATOM 1047 N N . GLU A 1 126 ? -18.068 -12.488 7.031 1.00 73.44 126 GLU A N 1
ATOM 1048 C CA . GLU A 1 126 ? -18.802 -11.381 6.390 1.00 73.44 126 GLU A CA 1
ATOM 1049 C C . GLU A 1 126 ? -18.837 -10.116 7.267 1.00 73.44 126 GLU A C 1
ATOM 1051 O O . GLU A 1 126 ? -18.456 -9.036 6.814 1.00 73.44 126 GLU A O 1
ATOM 1056 N N . ASP A 1 127 ? -19.152 -10.265 8.556 1.00 73.88 127 ASP A N 1
ATOM 1057 C CA . ASP A 1 127 ? -19.247 -9.146 9.504 1.00 73.88 127 ASP A CA 1
ATOM 1058 C C . ASP A 1 127 ? -17.901 -8.455 9.783 1.00 73.88 127 ASP A C 1
ATOM 1060 O O . ASP A 1 127 ? -17.823 -7.232 9.927 1.00 73.88 127 ASP A O 1
ATOM 1064 N N . ASN A 1 128 ? -16.821 -9.235 9.886 1.00 75.19 128 ASN A N 1
ATOM 1065 C CA . ASN A 1 128 ? -15.521 -8.730 10.333 1.00 75.19 128 ASN A CA 1
ATOM 1066 C C . ASN A 1 128 ? -14.681 -8.164 9.180 1.00 75.19 128 ASN A C 1
ATOM 1068 O O . ASN A 1 128 ? -13.749 -7.389 9.397 1.00 75.19 128 ASN A O 1
ATOM 1072 N N . GLN A 1 129 ? -15.004 -8.485 7.933 1.00 81.44 129 GLN A N 1
ATOM 1073 C CA . GLN A 1 129 ? -14.262 -7.949 6.795 1.00 81.44 129 GLN A CA 1
ATOM 1074 C C . GLN A 1 129 ? -14.372 -6.446 6.640 1.00 81.44 129 GLN A C 1
ATOM 1076 O O . GLN A 1 129 ? -13.446 -5.806 6.143 1.00 81.44 129 GLN A O 1
ATOM 1081 N N . LEU A 1 130 ? -15.462 -5.856 7.113 1.00 84.94 130 LEU A N 1
ATOM 1082 C CA . LEU A 1 130 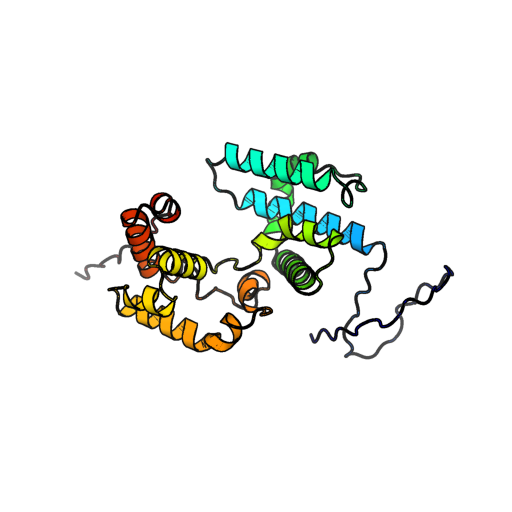? -15.642 -4.415 7.079 1.00 84.94 130 LEU A CA 1
ATOM 1083 C C . LEU A 1 130 ? -14.552 -3.682 7.895 1.00 84.94 130 LEU A C 1
ATOM 1085 O O . LEU A 1 130 ? -14.171 -2.564 7.537 1.00 84.94 130 LEU A O 1
ATOM 1089 N N . TYR A 1 131 ? -13.950 -4.325 8.911 1.00 85.19 131 TYR A N 1
ATOM 1090 C CA . TYR A 1 131 ? -12.782 -3.783 9.626 1.00 85.19 131 TYR A CA 1
ATOM 1091 C C . TYR A 1 131 ? -11.582 -3.568 8.688 1.00 85.19 131 TYR A C 1
ATOM 1093 O O . TYR A 1 131 ? -10.812 -2.616 8.876 1.00 85.19 131 TYR A O 1
ATOM 1101 N N . ARG A 1 132 ? -11.462 -4.366 7.618 1.00 89.75 132 ARG A N 1
ATOM 1102 C CA . ARG A 1 132 ? -10.352 -4.286 6.658 1.00 89.75 132 ARG A CA 1
ATOM 1103 C C . ARG A 1 132 ? -10.296 -2.981 5.904 1.00 89.75 132 ARG A C 1
ATOM 1105 O O . ARG A 1 132 ? -9.208 -2.520 5.573 1.00 89.75 132 ARG A O 1
ATOM 1112 N N . ALA A 1 133 ? -11.435 -2.322 5.695 1.00 87.62 133 ALA A N 1
ATOM 1113 C CA . ALA A 1 133 ? -11.457 -1.004 5.070 1.00 87.62 133 ALA A CA 1
ATOM 1114 C C . ALA A 1 133 ? -10.498 -0.025 5.778 1.00 87.62 133 ALA A C 1
ATOM 1116 O O . ALA A 1 133 ? -9.881 0.824 5.129 1.00 87.62 133 ALA A O 1
ATOM 1117 N N . SER A 1 134 ? -10.321 -0.167 7.095 1.00 88.06 134 SER A N 1
ATOM 1118 C CA . SER A 1 134 ? -9.396 0.651 7.884 1.00 88.06 134 SER A CA 1
ATOM 1119 C C . SER A 1 134 ? -7.955 0.126 7.912 1.00 88.06 134 SER A C 1
ATOM 1121 O O . SER A 1 134 ? -7.020 0.925 7.828 1.00 88.06 134 SER A O 1
ATOM 1123 N N . THR A 1 135 ? -7.756 -1.192 7.980 1.00 91.44 135 THR A N 1
ATOM 1124 C CA . THR A 1 135 ? -6.441 -1.824 8.188 1.00 91.44 135 THR A CA 1
ATOM 1125 C C . THR A 1 135 ? -5.671 -2.073 6.887 1.00 91.44 135 THR A C 1
ATOM 1127 O O . THR A 1 135 ? -4.440 -2.101 6.912 1.00 91.44 135 THR A O 1
ATOM 1130 N N . ILE A 1 136 ? -6.361 -2.128 5.739 1.00 91.75 136 ILE A N 1
ATOM 1131 C CA . ILE A 1 136 ? -5.790 -2.456 4.417 1.00 91.75 136 ILE A CA 1
ATOM 1132 C C . ILE A 1 136 ? -4.621 -1.551 4.008 1.00 91.75 136 ILE A C 1
ATOM 1134 O O . ILE A 1 136 ? -3.776 -1.934 3.208 1.00 91.75 136 ILE A O 1
ATOM 1138 N N . VAL A 1 137 ? -4.519 -0.348 4.582 1.00 90.56 137 VAL A N 1
ATOM 1139 C CA . VAL A 1 137 ? -3.422 0.598 4.307 1.00 90.56 137 VAL A CA 1
ATOM 1140 C C . VAL A 1 137 ? -2.077 0.197 4.925 1.00 90.56 137 VAL A C 1
ATOM 1142 O O . VAL A 1 137 ? -1.087 0.914 4.727 1.00 90.56 137 VAL A O 1
ATOM 1145 N N . MET A 1 138 ? -2.037 -0.893 5.702 1.00 92.12 138 MET A N 1
ATOM 1146 C CA . MET A 1 138 ? -0.796 -1.568 6.106 1.00 92.12 138 MET A CA 1
ATOM 1147 C C . MET A 1 138 ? -0.285 -2.519 5.023 1.00 92.12 138 MET A C 1
ATOM 1149 O O . MET A 1 138 ? 0.923 -2.733 4.926 1.00 92.12 138 MET A O 1
ATOM 1153 N N . ARG A 1 139 ? -1.181 -3.082 4.204 1.00 92.88 139 ARG A N 1
ATOM 1154 C CA . ARG A 1 139 ? -0.816 -4.027 3.151 1.00 92.88 139 ARG A CA 1
ATOM 1155 C C . ARG A 1 139 ? -0.053 -3.299 2.046 1.00 92.88 139 ARG A C 1
ATOM 1157 O O . ARG A 1 139 ? -0.484 -2.258 1.554 1.00 92.88 139 ARG A O 1
ATOM 1164 N N . TYR A 1 140 ? 1.091 -3.856 1.667 1.00 92.25 140 TYR A N 1
ATOM 1165 C CA . TYR A 1 140 ? 2.061 -3.270 0.740 1.00 92.25 140 TYR A CA 1
ATOM 1166 C C . TYR A 1 140 ? 2.549 -1.866 1.153 1.00 92.25 140 TYR A C 1
ATOM 1168 O O . TYR A 1 140 ? 2.924 -1.056 0.297 1.00 92.25 140 TYR A O 1
ATOM 1176 N N . GLU A 1 141 ? 2.585 -1.563 2.461 1.00 91.00 141 GLU A N 1
ATOM 1177 C CA . GLU A 1 141 ? 3.225 -0.343 2.975 1.00 91.00 141 GLU A CA 1
ATOM 1178 C C . GLU A 1 141 ? 4.707 -0.312 2.545 1.00 91.00 141 GLU A C 1
ATOM 1180 O O . GLU A 1 141 ? 5.436 -1.288 2.693 1.00 91.00 141 GLU A O 1
ATOM 1185 N N . ASP A 1 142 ? 5.150 0.809 1.967 1.00 90.00 142 ASP A N 1
ATOM 1186 C CA . ASP A 1 142 ? 6.461 0.983 1.316 1.00 90.00 142 ASP A CA 1
ATOM 1187 C C . ASP A 1 142 ? 6.776 0.028 0.144 1.00 90.00 142 ASP A C 1
ATOM 1189 O O . ASP A 1 142 ? 7.927 -0.049 -0.278 1.00 90.00 142 ASP A O 1
ATOM 1193 N N . CYS A 1 143 ? 5.782 -0.630 -0.463 1.00 91.06 143 CYS A N 1
ATOM 1194 C CA . CYS A 1 143 ? 5.966 -1.496 -1.642 1.00 91.06 143 CYS A CA 1
ATOM 1195 C C . CYS A 1 143 ? 5.349 -0.917 -2.926 1.00 91.06 143 CYS A C 1
ATOM 1197 O O . CYS A 1 143 ? 4.944 -1.649 -3.831 1.00 91.06 143 CYS A O 1
ATOM 1199 N N . ALA A 1 144 ? 5.273 0.413 -3.028 1.00 90.31 144 ALA A N 1
ATOM 1200 C CA . ALA A 1 144 ? 4.570 1.092 -4.115 1.00 90.31 144 ALA A CA 1
ATOM 1201 C C . ALA A 1 144 ? 5.088 0.736 -5.524 1.00 90.31 144 ALA A C 1
ATOM 1203 O O . ALA A 1 144 ? 4.298 0.780 -6.467 1.00 90.31 144 ALA A O 1
ATOM 1204 N N . MET A 1 145 ? 6.355 0.320 -5.679 1.00 90.56 145 MET A N 1
ATOM 1205 C CA . MET A 1 145 ? 6.897 -0.105 -6.977 1.00 90.56 145 MET A CA 1
ATOM 1206 C C . MET A 1 145 ? 6.200 -1.330 -7.563 1.00 90.56 145 MET A C 1
ATOM 1208 O O . MET A 1 145 ? 6.022 -1.382 -8.778 1.00 90.56 145 MET A O 1
ATOM 1212 N N . 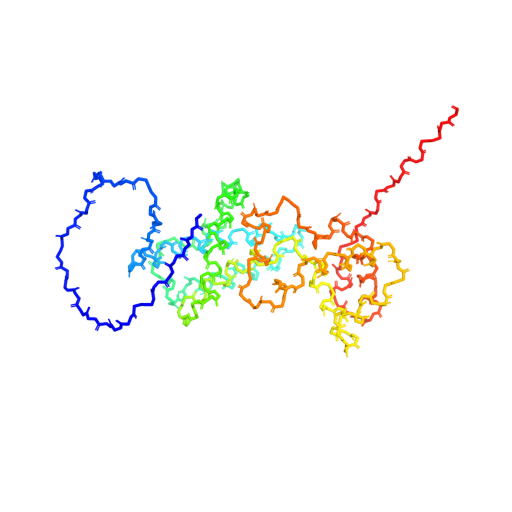LEU A 1 146 ? 5.764 -2.277 -6.725 1.00 90.00 146 LEU A N 1
ATOM 1213 C CA . LEU A 1 146 ? 5.000 -3.437 -7.193 1.00 90.00 146 LEU A CA 1
ATOM 1214 C C . LEU A 1 146 ? 3.690 -2.978 -7.838 1.00 90.00 146 LEU A C 1
ATOM 1216 O O . LEU A 1 146 ? 3.373 -3.376 -8.952 1.00 90.00 146 LEU A O 1
ATOM 1220 N N . GLY A 1 147 ? 2.991 -2.033 -7.203 1.00 90.12 147 GLY A N 1
ATOM 1221 C CA . GLY A 1 147 ? 1.767 -1.460 -7.761 1.00 90.12 147 GLY A CA 1
ATOM 1222 C C . GLY A 1 147 ? 1.988 -0.690 -9.069 1.00 90.12 147 GLY A C 1
ATOM 1223 O O . GLY A 1 147 ? 1.101 -0.685 -9.925 1.00 90.12 147 GLY A O 1
ATOM 1224 N N . VAL A 1 148 ? 3.147 -0.046 -9.247 1.00 91.69 148 VAL A N 1
ATOM 1225 C CA . VAL A 1 148 ? 3.513 0.609 -10.517 1.00 91.69 148 VAL A CA 1
ATOM 1226 C C . VAL A 1 148 ? 3.726 -0.427 -11.614 1.00 91.69 148 VAL A C 1
ATOM 1228 O O . VAL A 1 148 ? 3.142 -0.289 -12.684 1.00 91.69 148 VAL A O 1
ATOM 1231 N N . LEU A 1 149 ? 4.485 -1.488 -11.330 1.00 90.69 149 LEU A N 1
ATOM 1232 C CA . LEU A 1 149 ? 4.715 -2.587 -12.270 1.00 90.69 149 LEU A CA 1
ATOM 1233 C C . LEU A 1 149 ? 3.409 -3.259 -12.699 1.00 90.69 149 LEU A C 1
ATOM 1235 O O . LEU A 1 149 ? 3.195 -3.448 -13.892 1.00 90.69 149 LEU A O 1
ATOM 1239 N N . THR A 1 150 ? 2.506 -3.542 -11.758 1.00 91.19 150 THR A N 1
ATOM 1240 C CA . THR A 1 150 ? 1.173 -4.074 -12.076 1.00 91.19 150 THR A CA 1
ATOM 1241 C C . THR A 1 150 ? 0.373 -3.111 -12.951 1.00 91.19 150 THR A C 1
ATOM 1243 O O . THR A 1 150 ? -0.267 -3.537 -13.904 1.00 91.19 150 THR A O 1
ATOM 1246 N N . SER A 1 151 ? 0.431 -1.801 -12.679 1.00 92.25 151 SER A N 1
ATOM 1247 C CA . SER A 1 151 ? -0.288 -0.807 -13.494 1.00 92.25 151 SER A CA 1
ATOM 1248 C C . SER A 1 151 ? 0.229 -0.773 -14.930 1.00 92.25 151 SER A C 1
ATOM 1250 O O . SER A 1 151 ? -0.560 -0.692 -15.865 1.00 92.25 151 SER A O 1
ATOM 1252 N N . VAL A 1 152 ? 1.548 -0.863 -15.105 1.00 92.88 152 VAL A N 1
ATOM 1253 C CA . VAL A 1 152 ? 2.180 -0.893 -16.428 1.00 92.88 152 VAL A CA 1
ATOM 1254 C C . VAL A 1 152 ? 1.825 -2.179 -17.156 1.00 92.88 152 VAL A C 1
ATOM 1256 O O . VAL A 1 152 ? 1.378 -2.098 -18.292 1.00 92.88 152 VAL A O 1
ATOM 1259 N N . ALA A 1 153 ? 1.961 -3.333 -16.495 1.00 92.69 153 ALA A N 1
ATOM 1260 C CA . ALA A 1 153 ? 1.594 -4.644 -17.031 1.00 92.69 153 ALA A CA 1
ATOM 1261 C C . ALA A 1 153 ? 0.142 -4.660 -17.544 1.00 92.69 153 ALA A C 1
ATOM 1263 O O . ALA A 1 153 ? -0.116 -5.091 -18.668 1.00 92.69 153 ALA A O 1
ATOM 1264 N N . ASN A 1 154 ? -0.780 -4.083 -16.768 1.00 92.31 154 ASN A N 1
ATOM 1265 C CA . ASN A 1 154 ? -2.179 -3.935 -17.161 1.00 92.31 154 ASN A CA 1
ATOM 1266 C C . ASN A 1 154 ? -2.349 -3.005 -18.373 1.00 92.31 154 ASN A C 1
ATOM 1268 O O . ASN A 1 154 ? -3.109 -3.331 -19.278 1.00 92.31 154 ASN A O 1
ATOM 1272 N N . CYS A 1 155 ? -1.635 -1.875 -18.429 1.00 91.56 155 CYS A N 1
ATOM 1273 C CA . CYS A 1 155 ? -1.707 -0.945 -19.563 1.00 91.56 155 CYS A CA 1
ATOM 1274 C C . CYS A 1 155 ? -1.185 -1.542 -20.874 1.00 91.56 155 CYS A C 1
ATOM 1276 O O . CYS A 1 155 ? -1.734 -1.250 -21.929 1.00 91.56 155 CYS A O 1
ATOM 1278 N N . ILE A 1 156 ? -0.138 -2.366 -20.818 1.00 91.00 156 ILE A N 1
ATOM 1279 C CA . ILE A 1 156 ? 0.430 -3.021 -22.006 1.00 91.00 156 ILE A CA 1
ATOM 1280 C C . ILE A 1 156 ? -0.262 -4.352 -22.340 1.00 91.00 156 ILE A C 1
ATOM 1282 O O . ILE A 1 156 ? 0.124 -4.996 -23.312 1.00 91.00 156 ILE A O 1
ATOM 1286 N N . ALA A 1 157 ? -1.237 -4.786 -21.529 1.00 88.62 157 ALA A N 1
ATOM 1287 C CA . ALA A 1 157 ? -1.901 -6.089 -21.617 1.00 88.62 157 ALA A CA 1
ATOM 1288 C C . ALA A 1 157 ? -0.915 -7.279 -21.676 1.00 88.62 157 ALA A C 1
ATOM 1290 O O . ALA A 1 157 ? -1.090 -8.229 -22.441 1.00 88.62 157 ALA A O 1
ATOM 1291 N N . ARG A 1 158 ? 0.158 -7.225 -20.878 1.00 92.00 158 ARG A N 1
ATOM 1292 C CA . ARG A 1 158 ? 1.188 -8.279 -20.785 1.00 92.00 158 ARG A CA 1
ATOM 1293 C C . ARG A 1 158 ? 1.528 -8.582 -19.329 1.00 92.00 158 ARG A C 1
ATOM 1295 O O . ARG A 1 158 ? 1.073 -7.915 -18.407 1.00 92.00 158 ARG A O 1
ATOM 1302 N N . SER A 1 159 ? 2.351 -9.607 -19.115 1.00 88.81 159 SER A N 1
ATOM 1303 C CA . SER A 1 159 ? 2.787 -10.005 -17.776 1.00 88.81 159 SER A CA 1
ATOM 1304 C C . SER A 1 159 ? 3.810 -9.032 -17.166 1.00 88.81 159 SER A C 1
ATOM 1306 O O . SER A 1 159 ? 4.473 -8.268 -17.868 1.00 88.81 159 SER A O 1
ATOM 1308 N N . ILE A 1 160 ? 3.977 -9.081 -15.840 1.00 86.38 160 ILE A N 1
ATOM 1309 C CA . ILE A 1 160 ? 4.956 -8.258 -15.102 1.00 86.38 160 ILE A CA 1
ATOM 1310 C C . ILE A 1 160 ? 6.394 -8.415 -15.643 1.00 86.38 160 ILE A C 1
ATOM 1312 O O . ILE A 1 160 ? 7.056 -7.390 -15.816 1.00 86.38 160 ILE A O 1
ATOM 1316 N N . PRO A 1 161 ? 6.885 -9.626 -15.987 1.00 86.69 161 PRO A N 1
ATOM 1317 C CA . PRO A 1 161 ? 8.189 -9.772 -16.635 1.00 86.69 161 PRO A CA 1
ATOM 1318 C C . PRO A 1 161 ? 8.320 -8.964 -17.933 1.00 86.69 161 PRO A C 1
ATOM 1320 O O . PRO A 1 161 ? 9.351 -8.337 -18.160 1.00 86.69 161 PRO A O 1
ATOM 1323 N N . HIS A 1 162 ? 7.263 -8.893 -18.751 1.00 87.12 162 HIS A N 1
ATOM 1324 C CA . HIS A 1 162 ? 7.271 -8.063 -19.960 1.00 87.12 162 HIS A CA 1
ATOM 1325 C C . HIS A 1 162 ? 7.328 -6.576 -19.631 1.00 87.12 162 HIS A C 1
ATOM 1327 O O . HIS A 1 162 ? 8.074 -5.846 -20.278 1.00 87.12 162 HIS A O 1
ATOM 1333 N N . ALA A 1 163 ? 6.602 -6.135 -18.600 1.00 87.94 163 ALA A N 1
ATOM 1334 C CA . ALA A 1 163 ? 6.692 -4.755 -18.139 1.00 87.94 163 ALA A CA 1
ATOM 1335 C C . ALA A 1 163 ? 8.139 -4.394 -17.771 1.00 87.94 163 ALA A C 1
ATOM 1337 O O . ALA A 1 163 ? 8.610 -3.339 -18.178 1.00 87.94 163 ALA A O 1
ATOM 1338 N N . MET A 1 164 ? 8.868 -5.290 -17.094 1.00 86.25 164 MET A N 1
ATOM 1339 C CA . MET A 1 164 ? 10.273 -5.073 -16.729 1.00 86.25 164 MET A CA 1
ATOM 1340 C C . MET A 1 164 ? 11.218 -4.958 -17.927 1.00 86.25 164 MET A C 1
ATOM 1342 O O . MET A 1 164 ? 12.125 -4.126 -17.891 1.00 86.25 164 MET A O 1
ATOM 1346 N N . MET A 1 165 ? 11.004 -5.754 -18.980 1.00 86.62 165 MET A N 1
ATOM 1347 C CA . MET A 1 165 ? 11.841 -5.738 -20.189 1.00 86.62 165 MET A CA 1
ATOM 1348 C C . MET A 1 165 ? 11.756 -4.418 -20.964 1.00 86.62 165 MET A C 1
ATOM 1350 O O . MET A 1 165 ? 12.691 -4.063 -21.672 1.00 86.62 165 MET A O 1
ATOM 1354 N N . ILE A 1 166 ? 10.667 -3.660 -20.803 1.00 88.12 166 ILE A N 1
ATOM 1355 C CA . ILE A 1 166 ? 10.488 -2.354 -21.454 1.00 88.12 166 ILE A CA 1
ATOM 1356 C C . ILE A 1 166 ? 11.410 -1.288 -20.841 1.00 88.12 166 ILE A C 1
ATOM 1358 O O . ILE A 1 166 ? 11.639 -0.243 -21.448 1.00 88.12 166 ILE A O 1
ATOM 1362 N N . CYS A 1 167 ? 11.950 -1.501 -19.637 1.00 86.12 167 CYS A N 1
ATOM 1363 C CA . CYS A 1 167 ? 12.829 -0.524 -19.006 1.00 86.12 167 CYS A CA 1
ATOM 1364 C C . CYS A 1 167 ? 14.193 -0.454 -19.700 1.00 86.12 167 CYS A C 1
ATOM 1366 O O . CYS A 1 167 ? 14.988 -1.385 -19.614 1.00 86.12 167 CYS A O 1
ATOM 1368 N N . SER A 1 168 ? 14.500 0.695 -20.304 1.00 83.69 168 SER A N 1
ATOM 1369 C CA . SER A 1 168 ? 15.794 0.937 -20.955 1.00 83.69 168 SER A CA 1
ATOM 1370 C C . SER A 1 168 ? 16.962 1.146 -19.977 1.00 83.69 168 SER A C 1
ATOM 1372 O O . SER A 1 168 ? 18.118 1.124 -20.390 1.00 83.69 168 SER A O 1
ATOM 1374 N N . ASP A 1 169 ? 16.701 1.354 -18.680 1.00 85.75 169 ASP A N 1
ATOM 1375 C CA . ASP A 1 169 ? 17.754 1.474 -17.661 1.00 85.75 169 ASP A CA 1
ATOM 1376 C C . ASP A 1 169 ? 18.168 0.081 -17.165 1.00 85.75 169 ASP A C 1
ATOM 1378 O O . ASP A 1 169 ? 17.581 -0.471 -16.227 1.00 85.75 169 ASP A O 1
ATOM 1382 N N . ALA A 1 170 ? 19.215 -0.471 -17.786 1.00 82.81 170 ALA A N 1
ATOM 1383 C CA . ALA A 1 170 ? 19.759 -1.787 -17.454 1.00 82.81 170 ALA A CA 1
ATOM 1384 C C . ALA A 1 170 ? 20.112 -1.928 -15.961 1.00 82.81 170 ALA A C 1
ATOM 1386 O O . ALA A 1 170 ? 19.839 -2.962 -15.352 1.00 82.81 170 ALA A O 1
ATOM 1387 N N . THR A 1 171 ? 20.652 -0.875 -15.335 1.00 83.69 171 THR A N 1
ATOM 1388 C CA . THR A 1 171 ? 21.061 -0.919 -13.921 1.00 83.69 171 THR A CA 1
ATOM 1389 C C . THR A 1 171 ? 19.868 -0.977 -12.974 1.00 83.69 171 THR A C 1
ATOM 1391 O O . THR A 1 171 ? 19.899 -1.674 -11.956 1.00 83.69 171 THR A O 1
ATOM 1394 N N . ALA A 1 172 ? 18.799 -0.249 -13.297 1.00 80.75 172 ALA A N 1
ATOM 1395 C CA . ALA A 1 172 ? 17.574 -0.254 -12.513 1.00 80.75 172 ALA A CA 1
ATOM 1396 C C . ALA A 1 172 ? 16.801 -1.567 -12.701 1.00 80.75 172 ALA A C 1
ATOM 1398 O O . ALA A 1 172 ? 16.297 -2.122 -11.722 1.00 80.75 172 ALA A O 1
ATOM 1399 N N . CYS A 1 173 ? 16.764 -2.086 -13.931 1.00 84.69 173 CYS A N 1
ATOM 1400 C CA . CYS A 1 173 ? 16.143 -3.367 -14.247 1.00 84.69 173 CYS A CA 1
ATOM 1401 C C . CYS A 1 173 ? 16.846 -4.527 -13.530 1.00 84.69 173 CYS A C 1
ATOM 1403 O O . CYS A 1 173 ? 16.182 -5.309 -12.852 1.00 84.69 173 CYS A O 1
ATOM 1405 N N . GLN A 1 174 ? 18.183 -4.581 -13.563 1.00 84.81 174 GLN A N 1
ATOM 1406 C CA . GLN A 1 174 ? 18.956 -5.619 -12.875 1.00 84.81 174 GLN A CA 1
ATOM 1407 C C . GLN A 1 174 ? 18.693 -5.633 -11.364 1.00 84.81 174 GLN A C 1
ATOM 1409 O O . GLN A 1 174 ? 18.497 -6.699 -10.786 1.00 84.81 174 GLN A O 1
ATOM 1414 N N . LYS A 1 175 ? 18.635 -4.460 -10.717 1.00 82.94 175 LYS A N 1
ATOM 1415 C CA . LYS A 1 175 ? 18.319 -4.362 -9.282 1.00 82.94 175 LYS A CA 1
ATOM 1416 C C . LYS A 1 175 ? 16.929 -4.906 -8.975 1.00 82.94 175 LYS A C 1
ATOM 1418 O O . LYS A 1 175 ? 16.795 -5.750 -8.098 1.00 82.94 175 LYS A O 1
ATOM 1423 N N . MET A 1 176 ? 15.912 -4.482 -9.724 1.00 83.62 176 MET A N 1
ATOM 1424 C CA . MET A 1 176 ? 14.547 -4.980 -9.530 1.00 83.62 176 MET A CA 1
ATOM 1425 C C . MET A 1 176 ? 14.433 -6.485 -9.813 1.00 83.62 176 MET A C 1
ATOM 1427 O O . MET A 1 176 ? 13.763 -7.189 -9.063 1.00 83.62 176 MET A O 1
ATOM 1431 N N . ALA A 1 177 ? 15.124 -6.995 -10.835 1.00 84.75 177 ALA A N 1
ATOM 1432 C CA . ALA A 1 177 ? 15.156 -8.420 -11.164 1.00 84.75 177 ALA A CA 1
ATOM 1433 C C . ALA A 1 177 ? 15.812 -9.260 -10.063 1.00 84.75 177 ALA A C 1
ATOM 1435 O O . ALA A 1 177 ? 15.263 -10.285 -9.672 1.00 84.75 177 ALA A O 1
ATOM 1436 N N . GLN A 1 178 ? 16.933 -8.803 -9.497 1.00 83.19 178 GLN A N 1
ATOM 1437 C CA . GLN A 1 178 ? 17.572 -9.475 -8.360 1.00 83.19 178 GLN A CA 1
ATOM 1438 C C . GLN A 1 178 ? 16.641 -9.565 -7.147 1.00 83.19 178 GLN A C 1
ATOM 1440 O O . GLN A 1 178 ? 16.658 -10.556 -6.424 1.00 83.19 178 GLN A O 1
ATOM 1445 N N . MET A 1 179 ? 15.832 -8.534 -6.917 1.00 80.19 179 MET A N 1
ATOM 1446 C CA . MET A 1 179 ? 14.931 -8.471 -5.767 1.00 80.19 179 MET A CA 1
ATOM 1447 C C . MET A 1 179 ? 13.724 -9.384 -5.949 1.00 80.19 179 MET A C 1
ATOM 1449 O O . MET A 1 179 ? 13.430 -10.185 -5.068 1.00 80.19 179 MET A O 1
ATOM 1453 N N . LEU A 1 180 ? 13.104 -9.339 -7.130 1.00 82.31 180 LEU A N 1
ATOM 1454 C CA . LEU A 1 180 ? 12.022 -10.254 -7.488 1.00 82.31 180 LEU A CA 1
ATOM 1455 C C . LEU A 1 180 ? 12.488 -11.714 -7.520 1.00 82.31 180 LEU A C 1
ATOM 1457 O O . LEU A 1 180 ? 11.713 -12.593 -7.170 1.00 82.31 180 LEU A O 1
ATOM 1461 N N . GLY A 1 181 ? 13.744 -11.979 -7.896 1.00 80.12 181 GLY A N 1
ATOM 1462 C CA . GLY A 1 181 ? 14.320 -13.323 -7.865 1.00 80.12 181 GLY A CA 1
ATOM 1463 C C . GLY A 1 181 ? 14.458 -13.874 -6.445 1.00 80.12 181 GLY A C 1
ATOM 1464 O O . GLY A 1 181 ? 14.020 -14.992 -6.182 1.00 80.12 181 GLY A O 1
ATOM 1465 N N . LYS A 1 182 ? 15.006 -13.074 -5.517 1.00 78.75 182 LYS A N 1
ATOM 1466 C CA . LYS A 1 182 ? 15.222 -13.475 -4.113 1.00 78.75 182 LYS A CA 1
ATOM 1467 C C . LYS A 1 182 ? 13.932 -13.779 -3.354 1.00 78.75 182 LYS A C 1
ATOM 1469 O O . LYS A 1 182 ? 13.939 -14.633 -2.480 1.00 78.75 182 LYS A O 1
ATOM 1474 N N . GLU A 1 183 ? 12.852 -13.074 -3.673 1.00 77.31 183 GLU A N 1
ATOM 1475 C CA . GLU A 1 183 ? 11.581 -13.155 -2.939 1.00 77.31 183 GLU A CA 1
ATOM 1476 C C . GLU A 1 183 ? 10.456 -13.790 -3.777 1.00 77.31 183 GLU A C 1
ATOM 1478 O O . GLU A 1 183 ? 9.280 -13.721 -3.417 1.00 77.31 183 GLU A O 1
ATOM 1483 N N . SER A 1 184 ? 10.811 -14.421 -4.900 1.00 72.69 184 SER A N 1
ATOM 1484 C CA . SER A 1 184 ? 9.878 -14.963 -5.897 1.00 72.69 184 SER A CA 1
ATOM 1485 C C . SER A 1 184 ? 8.822 -15.894 -5.296 1.00 72.69 184 SER A C 1
ATOM 1487 O O . SER A 1 184 ? 7.636 -15.760 -5.601 1.00 72.69 184 SER A O 1
ATOM 1489 N N . GLU A 1 185 ? 9.221 -16.780 -4.384 1.00 75.19 185 GLU A N 1
ATOM 1490 C CA . GLU A 1 185 ? 8.310 -17.727 -3.736 1.00 75.19 185 GLU A CA 1
ATOM 1491 C C . GLU A 1 185 ? 7.263 -17.048 -2.846 1.00 75.19 185 GLU A C 1
ATOM 1493 O O . GLU A 1 185 ? 6.123 -17.505 -2.764 1.00 75.19 185 GLU A O 1
ATOM 1498 N N . GLU A 1 186 ? 7.620 -15.955 -2.171 1.00 82.56 186 GLU A N 1
ATOM 1499 C CA . GLU A 1 186 ? 6.706 -15.243 -1.274 1.00 82.56 186 GLU A CA 1
ATOM 1500 C C . GLU A 1 186 ? 5.798 -14.256 -2.001 1.00 82.56 186 GLU A C 1
ATOM 1502 O O . GLU A 1 186 ? 4.706 -13.975 -1.511 1.00 82.56 186 GLU A O 1
ATOM 1507 N N . ILE A 1 187 ? 6.217 -13.746 -3.161 1.00 81.81 187 ILE A N 1
ATOM 1508 C CA . ILE A 1 187 ? 5.394 -12.861 -3.998 1.00 81.81 187 ILE A CA 1
ATOM 1509 C C . ILE A 1 187 ? 4.206 -13.627 -4.587 1.00 81.81 187 ILE A C 1
ATOM 1511 O O . ILE A 1 187 ? 3.116 -13.070 -4.712 1.00 81.81 187 ILE A O 1
ATOM 1515 N N . ILE A 1 188 ? 4.417 -14.894 -4.951 1.00 81.88 188 ILE A N 1
ATOM 1516 C CA . ILE A 1 188 ? 3.389 -15.749 -5.559 1.00 81.88 188 ILE A CA 1
ATOM 1517 C C . ILE A 1 188 ? 2.403 -16.260 -4.498 1.00 81.88 188 ILE A C 1
ATOM 1519 O O . ILE A 1 188 ? 1.226 -16.473 -4.790 1.00 81.88 188 ILE A O 1
ATOM 1523 N N . LYS A 1 189 ? 2.853 -16.431 -3.249 1.00 87.12 189 LYS A N 1
ATOM 1524 C CA . LYS A 1 189 ? 2.001 -16.883 -2.142 1.00 87.12 189 LYS A CA 1
ATOM 1525 C C . LYS A 1 189 ? 0.932 -15.837 -1.817 1.00 87.12 189 LYS A C 1
ATOM 1527 O O . LYS A 1 189 ? 1.228 -14.745 -1.335 1.00 87.12 189 LYS A O 1
ATOM 1532 N N . GLN A 1 190 ? -0.331 -16.224 -1.995 1.00 80.50 190 GLN A N 1
ATOM 1533 C CA . GLN A 1 190 ? -1.498 -15.388 -1.694 1.00 80.50 190 GLN A CA 1
ATOM 1534 C C . GLN A 1 190 ? -1.513 -14.899 -0.234 1.00 80.50 190 GLN A C 1
ATOM 1536 O O . GLN A 1 190 ? -1.818 -13.735 0.032 1.00 80.50 190 GLN A O 1
ATOM 1541 N N . HIS A 1 191 ? -1.128 -15.771 0.702 1.00 86.56 191 HIS A N 1
ATOM 1542 C CA . HIS A 1 191 ? -1.089 -15.498 2.140 1.00 86.56 191 HIS A CA 1
ATOM 1543 C C . HIS A 1 191 ? 0.351 -15.429 2.661 1.00 86.56 191 HIS A C 1
ATOM 1545 O O . HIS A 1 191 ? 0.794 -16.264 3.445 1.00 86.56 191 HIS A O 1
ATOM 1551 N N . SER A 1 192 ? 1.100 -14.437 2.182 1.00 90.50 192 SER A N 1
ATOM 1552 C CA . SER A 1 192 ? 2.482 -14.183 2.595 1.00 90.50 192 SER A CA 1
ATOM 1553 C C . SER A 1 192 ? 2.586 -13.053 3.628 1.00 90.50 192 SER A C 1
ATOM 1555 O O . SER A 1 192 ? 1.724 -12.174 3.699 1.00 90.50 192 SER A O 1
ATOM 1557 N N . TYR A 1 193 ? 3.678 -13.036 4.397 1.00 91.38 193 TYR A N 1
ATOM 1558 C CA . TYR A 1 193 ? 4.063 -11.891 5.230 1.00 91.38 193 TYR A CA 1
ATOM 1559 C C . TYR A 1 193 ? 4.703 -10.756 4.420 1.00 91.38 193 TYR A C 1
ATOM 1561 O O . TYR A 1 193 ? 4.739 -9.620 4.899 1.00 91.38 193 TYR A O 1
ATOM 1569 N N . LEU A 1 194 ? 5.149 -11.018 3.187 1.00 90.88 194 LEU A N 1
ATOM 1570 C CA . LEU A 1 194 ? 5.801 -10.043 2.306 1.00 90.88 194 LEU A CA 1
ATOM 1571 C C . LEU A 1 194 ? 5.027 -8.719 2.152 1.00 90.88 194 LEU A C 1
ATOM 1573 O O . LEU A 1 194 ? 5.641 -7.658 2.303 1.00 90.88 194 LEU A O 1
ATOM 1577 N N . PRO A 1 195 ? 3.692 -8.705 1.947 1.00 92.31 195 PRO A N 1
ATOM 1578 C CA . PRO A 1 195 ? 2.926 -7.460 1.877 1.00 92.31 195 PRO A CA 1
ATOM 1579 C C . PRO A 1 195 ? 3.002 -6.622 3.160 1.00 92.31 195 PRO A C 1
ATOM 1581 O O . PRO A 1 195 ? 2.820 -5.409 3.107 1.00 92.31 195 PRO A O 1
ATOM 1584 N N . TYR A 1 196 ? 3.280 -7.238 4.307 1.00 94.31 196 TYR A N 1
ATOM 1585 C CA . TYR A 1 196 ? 3.323 -6.589 5.619 1.00 94.31 196 TYR A CA 1
ATOM 1586 C C . TYR A 1 196 ? 4.743 -6.431 6.161 1.00 94.31 196 TYR A C 1
ATOM 1588 O O . TYR A 1 196 ? 4.912 -5.878 7.248 1.00 94.31 196 TYR A O 1
ATOM 1596 N N . ALA A 1 197 ? 5.772 -6.858 5.421 1.00 92.56 197 ALA A N 1
ATOM 1597 C CA . ALA A 1 197 ? 7.152 -6.919 5.900 1.00 92.56 197 ALA A CA 1
ATOM 1598 C C . ALA A 1 197 ? 7.644 -5.581 6.470 1.00 92.56 197 ALA A C 1
ATOM 1600 O O . ALA A 1 197 ? 8.325 -5.540 7.497 1.00 92.56 197 ALA A O 1
ATOM 1601 N N . ARG A 1 198 ? 7.242 -4.464 5.854 1.00 92.62 198 ARG A N 1
ATOM 1602 C CA . ARG A 1 198 ? 7.558 -3.126 6.359 1.00 92.62 198 ARG A CA 1
ATOM 1603 C C . ARG A 1 198 ? 6.797 -2.774 7.634 1.00 92.62 198 ARG A C 1
ATOM 1605 O O . ARG A 1 198 ? 7.405 -2.267 8.577 1.00 92.62 198 ARG A O 1
ATOM 1612 N N . ALA A 1 199 ? 5.483 -2.987 7.638 1.00 92.38 199 ALA A N 1
ATOM 1613 C CA . ALA A 1 199 ? 4.589 -2.582 8.720 1.00 92.38 199 ALA A CA 1
ATOM 1614 C C . AL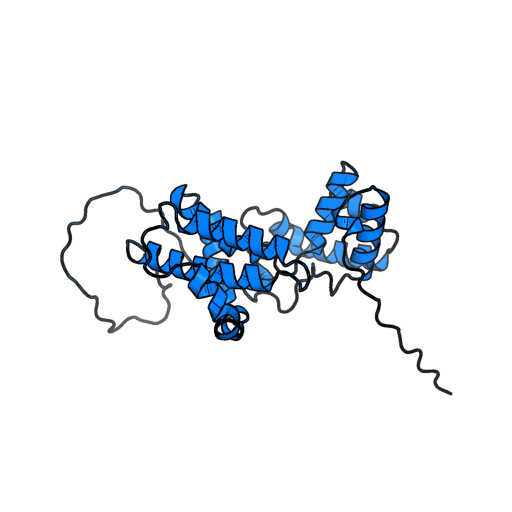A A 1 199 ? 4.802 -3.428 9.988 1.00 92.38 199 ALA A C 1
ATOM 1616 O O . ALA A 1 199 ? 4.729 -2.911 11.101 1.00 92.38 199 ALA A O 1
ATOM 1617 N N . MET A 1 200 ? 5.172 -4.700 9.820 1.00 93.69 200 MET A N 1
ATOM 1618 C CA . MET A 1 200 ? 5.606 -5.586 10.902 1.00 93.69 200 MET A CA 1
ATOM 1619 C C . MET A 1 200 ? 7.064 -5.377 11.327 1.00 93.69 200 MET A C 1
ATOM 1621 O O . MET A 1 200 ? 7.503 -5.949 12.328 1.00 93.69 200 MET A O 1
ATOM 1625 N N . ASN A 1 201 ? 7.808 -4.527 10.615 1.00 93.12 201 ASN A N 1
ATOM 1626 C CA . ASN A 1 201 ? 9.225 -4.277 10.858 1.00 93.12 201 ASN A CA 1
ATOM 1627 C C . ASN A 1 201 ? 10.073 -5.565 10.771 1.00 93.12 201 ASN A C 1
ATOM 1629 O O . ASN A 1 201 ? 10.946 -5.785 11.606 1.00 93.12 201 ASN A O 1
ATOM 1633 N N . LEU A 1 202 ? 9.773 -6.420 9.782 1.00 91.12 202 LEU A N 1
ATOM 1634 C CA . LEU A 1 202 ? 10.602 -7.568 9.379 1.00 91.12 202 LEU A CA 1
ATOM 1635 C C . LEU A 1 202 ? 11.796 -7.105 8.539 1.00 91.12 202 LEU A C 1
ATOM 1637 O O . LEU A 1 202 ? 12.878 -7.676 8.607 1.00 91.12 202 LEU A O 1
ATOM 1641 N N . VAL A 1 203 ? 11.597 -6.029 7.771 1.00 90.50 203 VAL A N 1
ATOM 1642 C CA . VAL A 1 203 ? 12.642 -5.357 6.999 1.00 90.50 203 VAL A CA 1
ATOM 1643 C C . VAL A 1 203 ? 12.747 -3.897 7.426 1.00 90.50 203 VAL A C 1
ATOM 1645 O O . VAL A 1 203 ? 11.741 -3.189 7.529 1.00 90.50 203 VAL A O 1
ATOM 1648 N N . ALA A 1 204 ? 13.977 -3.421 7.634 1.00 87.94 204 ALA A N 1
ATOM 1649 C CA . ALA A 1 204 ? 14.231 -2.020 7.979 1.00 87.94 204 ALA A CA 1
ATOM 1650 C C . ALA A 1 204 ? 13.816 -1.073 6.841 1.00 87.94 204 ALA A C 1
ATOM 1652 O O . ALA A 1 204 ? 13.287 0.017 7.069 1.00 87.94 204 ALA A O 1
ATOM 1653 N N . ARG A 1 205 ? 14.030 -1.506 5.593 1.00 86.56 205 ARG A N 1
ATOM 1654 C CA . ARG A 1 205 ? 13.661 -0.758 4.396 1.00 86.56 205 ARG A CA 1
ATOM 1655 C C . ARG A 1 205 ? 13.154 -1.712 3.326 1.00 86.56 205 ARG A C 1
ATOM 1657 O O . ARG A 1 205 ? 13.853 -2.652 2.966 1.00 86.56 205 ARG A O 1
ATOM 1664 N N . SER A 1 206 ? 11.950 -1.451 2.816 1.00 89.50 206 SER A N 1
ATOM 1665 C CA . SER A 1 206 ? 11.382 -2.272 1.749 1.00 89.50 206 SER A CA 1
ATOM 1666 C C . SER A 1 206 ? 12.178 -2.085 0.472 1.00 89.50 206 SER A C 1
ATOM 1668 O O . SER A 1 206 ? 12.333 -0.963 -0.026 1.00 89.50 206 SER A O 1
ATOM 1670 N N . GLY A 1 207 ? 12.626 -3.203 -0.079 1.00 87.50 207 GLY A N 1
ATOM 1671 C CA . GLY A 1 207 ? 13.268 -3.234 -1.368 1.00 87.50 207 GLY A CA 1
ATOM 1672 C C . GLY A 1 207 ? 12.402 -2.641 -2.489 1.00 87.50 207 GLY A C 1
ATOM 1673 O O . GLY A 1 207 ? 12.912 -1.943 -3.360 1.00 87.50 207 GLY A O 1
ATOM 1674 N N . TYR A 1 208 ? 11.085 -2.813 -2.422 1.00 90.00 208 TYR A N 1
ATOM 1675 C CA . TYR A 1 208 ? 10.131 -2.293 -3.410 1.00 90.00 208 TYR A CA 1
ATOM 1676 C C . TYR A 1 208 ? 9.716 -0.844 -3.154 1.00 90.00 208 TYR A C 1
ATOM 1678 O O . TYR A 1 208 ? 8.741 -0.348 -3.730 1.00 90.00 208 TYR A O 1
ATOM 1686 N N . SER A 1 209 ? 10.436 -0.142 -2.282 1.00 91.00 209 SER A N 1
ATOM 1687 C CA . SER A 1 209 ? 10.160 1.260 -2.032 1.00 91.00 209 SER A CA 1
ATOM 1688 C C . SER A 1 209 ? 10.585 2.116 -3.218 1.00 91.00 209 SER A C 1
ATOM 1690 O O . SER A 1 209 ? 11.636 1.943 -3.844 1.00 91.00 209 SER A O 1
ATOM 1692 N N . VAL A 1 210 ? 9.759 3.116 -3.493 1.00 90.69 210 VAL A N 1
ATOM 1693 C CA . VAL A 1 210 ? 10.018 4.118 -4.525 1.00 90.69 210 VAL A CA 1
ATOM 1694 C C . VAL A 1 210 ? 11.287 4.925 -4.202 1.00 90.69 210 VAL A C 1
ATOM 1696 O O . VAL A 1 210 ? 12.030 5.332 -5.092 1.00 90.69 210 VAL A O 1
ATOM 1699 N N . THR A 1 211 ? 11.588 5.122 -2.913 1.00 88.88 211 THR A N 1
ATOM 1700 C CA . THR A 1 211 ? 12.772 5.875 -2.476 1.00 88.88 211 THR A CA 1
ATOM 1701 C C . THR A 1 211 ? 14.092 5.170 -2.790 1.00 88.88 211 THR A C 1
ATOM 1703 O O . THR A 1 211 ? 15.105 5.857 -2.938 1.00 88.88 211 THR A O 1
ATOM 1706 N N . ILE A 1 212 ? 14.095 3.834 -2.879 1.00 88.12 212 ILE A N 1
ATOM 1707 C CA . ILE A 1 212 ? 15.241 3.044 -3.350 1.00 88.12 212 ILE A CA 1
ATOM 1708 C C . ILE A 1 212 ? 15.279 3.052 -4.881 1.00 88.12 212 ILE A C 1
ATOM 1710 O O . ILE A 1 212 ? 16.321 3.337 -5.469 1.00 88.12 212 ILE A O 1
ATOM 1714 N N . ASN A 1 213 ? 14.135 2.834 -5.532 1.00 88.94 213 ASN A N 1
ATOM 1715 C CA . ASN A 1 213 ? 14.045 2.624 -6.981 1.00 88.94 213 ASN A CA 1
ATOM 1716 C C . ASN A 1 213 ? 13.599 3.874 -7.752 1.00 88.94 213 ASN A C 1
ATOM 1718 O O . ASN A 1 213 ? 12.729 3.811 -8.618 1.00 88.94 213 ASN A O 1
ATOM 1722 N N . LYS A 1 214 ? 14.209 5.028 -7.457 1.00 89.56 214 LYS A N 1
ATOM 1723 C CA . LYS A 1 214 ? 13.791 6.331 -8.010 1.00 89.56 214 LYS A CA 1
ATOM 1724 C C . LYS A 1 214 ? 13.831 6.387 -9.539 1.00 89.56 214 LYS A C 1
ATOM 1726 O O . LYS A 1 214 ? 12.898 6.882 -10.156 1.00 89.56 214 LYS A O 1
ATOM 1731 N N . SER A 1 215 ? 14.910 5.882 -10.141 1.00 86.44 215 SER A N 1
ATOM 1732 C CA . SER A 1 215 ? 15.097 5.865 -11.600 1.00 86.44 215 SER A CA 1
ATOM 1733 C C . SER A 1 215 ? 13.993 5.069 -12.293 1.00 86.44 215 SER A C 1
ATOM 1735 O O . SER A 1 215 ? 13.357 5.561 -13.219 1.00 86.44 215 SER A O 1
ATOM 1737 N N . PHE A 1 216 ? 13.739 3.865 -11.777 1.00 88.38 216 PHE A N 1
ATOM 1738 C CA . PHE A 1 216 ? 12.726 2.952 -12.287 1.00 88.38 216 PHE A CA 1
ATOM 1739 C C . PHE A 1 216 ? 11.330 3.566 -12.128 1.00 88.38 216 PHE A C 1
ATOM 1741 O O . PHE A 1 216 ? 10.558 3.603 -13.077 1.00 88.38 216 PHE A O 1
ATOM 1748 N N . HIS A 1 217 ? 11.032 4.140 -10.957 1.00 91.44 217 HIS A N 1
ATOM 1749 C CA . HIS A 1 217 ? 9.771 4.834 -10.705 1.00 91.44 217 HIS A CA 1
ATOM 1750 C C . HIS A 1 217 ? 9.506 5.959 -11.709 1.00 91.44 217 HIS A C 1
ATOM 1752 O O . HIS A 1 217 ? 8.452 5.977 -12.339 1.00 91.44 217 HIS A O 1
ATOM 1758 N N . SER A 1 218 ? 10.457 6.884 -11.873 1.00 90.38 218 SER A N 1
ATOM 1759 C CA . SER A 1 218 ? 10.292 8.024 -12.778 1.00 90.38 218 SER A CA 1
ATOM 1760 C C . SER A 1 218 ? 10.091 7.574 -14.225 1.00 90.38 218 SER A C 1
ATOM 1762 O O . SER A 1 218 ? 9.233 8.127 -14.904 1.00 90.38 218 SER A O 1
ATOM 1764 N N . TYR A 1 219 ? 10.814 6.540 -14.670 1.00 91.00 219 TYR A N 1
ATOM 1765 C CA . TYR A 1 219 ? 10.640 5.960 -16.002 1.00 91.00 219 TYR A CA 1
ATOM 1766 C C . TYR A 1 219 ? 9.202 5.474 -16.236 1.00 91.00 219 TYR A C 1
ATOM 1768 O O . TYR A 1 219 ? 8.553 5.898 -17.190 1.00 91.00 219 TYR A O 1
ATOM 1776 N N . TYR A 1 220 ? 8.663 4.644 -15.338 1.00 92.44 220 TYR A N 1
ATOM 1777 C CA . TYR A 1 220 ? 7.306 4.115 -15.513 1.00 92.44 220 TYR A CA 1
ATOM 1778 C C . TYR A 1 220 ? 6.209 5.146 -15.296 1.00 92.44 220 TYR A C 1
ATOM 1780 O O . TYR A 1 220 ? 5.162 5.029 -15.920 1.00 92.44 220 TYR A O 1
ATOM 1788 N N . MET A 1 221 ? 6.414 6.152 -14.444 1.00 93.75 221 MET A N 1
ATOM 1789 C CA . MET A 1 221 ? 5.438 7.236 -14.308 1.00 93.75 221 MET A CA 1
ATOM 1790 C C . MET A 1 221 ? 5.311 8.032 -15.604 1.00 93.75 221 MET A C 1
ATOM 1792 O O . MET A 1 221 ? 4.193 8.307 -16.031 1.00 93.75 221 MET A O 1
ATOM 1796 N N . ILE A 1 222 ? 6.438 8.320 -16.264 1.00 92.38 222 ILE A N 1
ATOM 1797 C CA . ILE A 1 222 ? 6.447 8.964 -17.582 1.00 92.38 222 ILE A CA 1
ATOM 1798 C C . ILE A 1 222 ? 5.767 8.058 -18.609 1.00 92.38 222 ILE A C 1
ATOM 1800 O O . ILE A 1 222 ? 4.853 8.512 -19.287 1.00 92.38 222 ILE A O 1
ATOM 1804 N N . LEU A 1 223 ? 6.126 6.770 -18.666 1.00 92.56 223 LEU A N 1
ATOM 1805 C CA . LEU A 1 223 ? 5.500 5.815 -19.587 1.00 92.56 223 LEU A CA 1
ATOM 1806 C C . LEU A 1 223 ? 3.977 5.738 -19.390 1.00 92.56 223 LEU A C 1
ATOM 1808 O O . LEU A 1 223 ? 3.220 5.829 -20.350 1.00 92.56 223 LEU A O 1
ATOM 1812 N N . LEU A 1 224 ? 3.515 5.613 -18.144 1.00 94.12 224 LEU A N 1
ATOM 1813 C CA . LEU A 1 224 ? 2.091 5.598 -17.811 1.00 94.12 224 LEU A CA 1
ATOM 1814 C C . LEU A 1 224 ? 1.403 6.906 -18.221 1.00 94.12 224 LEU A C 1
ATOM 1816 O O . LEU A 1 224 ? 0.294 6.861 -18.747 1.00 94.12 224 LEU A O 1
ATOM 1820 N N . ALA A 1 225 ? 2.045 8.057 -18.008 1.00 94.38 225 ALA A N 1
ATOM 1821 C CA . ALA A 1 225 ? 1.509 9.350 -18.424 1.00 94.38 225 ALA A CA 1
ATOM 1822 C C . ALA A 1 225 ? 1.395 9.452 -19.954 1.00 94.38 225 ALA A C 1
ATOM 1824 O O . ALA A 1 225 ? 0.362 9.906 -20.450 1.00 94.38 225 ALA A O 1
ATOM 1825 N N . SER A 1 226 ? 2.401 8.970 -20.692 1.00 93.44 226 SER A N 1
ATOM 1826 C CA . SER A 1 226 ? 2.402 8.897 -22.159 1.00 93.44 226 SER A CA 1
ATOM 1827 C C . SER A 1 226 ? 1.308 7.976 -22.701 1.00 93.44 226 SER A C 1
ATOM 1829 O O . SER A 1 226 ? 0.708 8.281 -23.723 1.00 93.44 226 SER A O 1
ATOM 1831 N N . LEU A 1 227 ? 0.987 6.896 -21.984 1.00 92.94 227 LEU A N 1
ATOM 1832 C CA . LEU A 1 227 ? -0.141 6.006 -22.290 1.00 92.94 227 LEU A CA 1
ATOM 1833 C C . LEU A 1 227 ? -1.503 6.570 -21.834 1.00 92.94 227 LEU A C 1
ATOM 1835 O O . LEU A 1 227 ? -2.511 5.870 -21.870 1.00 92.94 227 LEU A O 1
ATOM 1839 N N . GLY A 1 228 ? -1.555 7.818 -21.359 1.00 92.00 228 GLY A N 1
ATOM 1840 C CA . GLY A 1 228 ? -2.788 8.475 -20.924 1.00 92.00 228 GLY A CA 1
ATOM 1841 C C . GLY A 1 228 ? -3.304 8.038 -19.549 1.00 92.00 228 GLY A C 1
ATOM 1842 O O . GLY A 1 228 ? -4.359 8.513 -19.124 1.00 92.00 228 GLY A O 1
ATOM 1843 N N . ASN A 1 229 ? -2.573 7.192 -18.817 1.00 93.31 229 ASN A N 1
ATOM 1844 C CA . ASN A 1 229 ? -2.994 6.684 -17.516 1.00 93.31 229 ASN A CA 1
ATOM 1845 C C . ASN A 1 229 ? -2.948 7.787 -16.441 1.00 93.31 229 ASN A C 1
ATOM 1847 O O . ASN A 1 229 ? -1.915 8.422 -16.209 1.00 93.31 229 ASN A O 1
ATOM 1851 N N . GLN A 1 230 ? -4.061 7.971 -15.725 1.00 90.38 230 GLN A N 1
ATOM 1852 C CA . GLN A 1 230 ? -4.202 9.007 -14.694 1.00 90.38 230 GLN A CA 1
ATOM 1853 C C . GLN A 1 230 ? -3.214 8.851 -13.530 1.00 90.38 230 GLN A C 1
ATOM 1855 O O . GLN A 1 230 ? -2.745 9.842 -12.974 1.00 90.38 230 GLN A O 1
ATOM 1860 N N . ARG A 1 231 ? -2.834 7.615 -13.183 1.00 88.31 231 ARG A N 1
ATOM 1861 C CA . ARG A 1 231 ? -1.831 7.344 -12.145 1.00 88.31 231 ARG A CA 1
ATOM 1862 C C . ARG A 1 231 ? -0.455 7.881 -12.533 1.00 88.31 231 ARG A C 1
ATOM 1864 O O . ARG A 1 231 ? 0.250 8.374 -11.663 1.00 88.31 231 ARG A O 1
ATOM 1871 N N . GLY A 1 232 ? -0.089 7.779 -13.813 1.00 90.62 232 GLY A N 1
ATOM 1872 C CA . GLY A 1 232 ? 1.161 8.332 -14.335 1.00 90.62 232 GLY A CA 1
ATOM 1873 C C . GLY A 1 232 ? 1.151 9.858 -14.326 1.00 90.62 232 GLY A C 1
ATOM 1874 O O . GLY A 1 232 ? 2.088 10.471 -13.826 1.00 90.62 232 GLY A O 1
ATOM 1875 N N . LYS A 1 233 ? 0.051 10.465 -14.798 1.00 90.12 233 LYS A N 1
ATOM 1876 C CA . LYS A 1 233 ? -0.128 11.929 -14.839 1.00 90.12 233 LYS A CA 1
ATOM 1877 C C . LYS A 1 233 ? -0.025 12.581 -13.459 1.00 90.12 233 LYS A C 1
ATOM 1879 O O . LYS A 1 233 ? 0.610 13.617 -13.317 1.00 90.12 233 LYS A O 1
ATOM 1884 N N . ASN A 1 234 ? -0.602 11.938 -12.446 1.00 88.75 234 ASN A N 1
ATOM 1885 C CA . ASN A 1 234 ? -0.605 12.426 -11.064 1.00 88.75 234 ASN A CA 1
ATOM 1886 C C . ASN A 1 234 ? 0.559 11.864 -10.225 1.00 88.75 234 ASN A C 1
ATOM 1888 O O . ASN A 1 234 ? 0.581 12.011 -9.001 1.00 88.75 234 ASN A O 1
ATOM 1892 N N . GLY A 1 235 ? 1.506 11.164 -10.855 1.00 85.88 235 GLY A N 1
ATOM 1893 C CA . GLY A 1 235 ? 2.633 10.538 -10.179 1.00 85.88 235 GLY A CA 1
ATOM 1894 C C . GLY A 1 235 ? 3.620 11.570 -9.637 1.00 85.88 235 GLY A C 1
ATOM 1895 O O . GLY A 1 235 ? 4.005 12.511 -10.326 1.00 85.88 235 GLY A O 1
ATOM 1896 N N . VAL A 1 236 ? 4.089 11.377 -8.401 1.00 85.94 236 VAL A N 1
ATOM 1897 C CA . VAL A 1 236 ? 5.091 12.270 -7.802 1.00 85.94 236 VAL A CA 1
ATOM 1898 C C . VAL A 1 236 ? 6.433 12.091 -8.512 1.00 85.94 236 VAL A C 1
ATOM 1900 O O . VAL A 1 236 ? 7.032 11.013 -8.467 1.00 85.94 236 VAL A O 1
ATOM 1903 N N . HIS A 1 237 ? 6.943 13.160 -9.125 1.00 85.56 237 HIS A N 1
ATOM 1904 C CA . HIS A 1 237 ? 8.310 13.174 -9.631 1.00 85.56 237 HIS A CA 1
ATOM 1905 C C . HIS A 1 237 ? 9.299 13.189 -8.465 1.00 85.56 237 HIS A C 1
ATOM 1907 O O . HIS A 1 237 ? 9.226 14.038 -7.577 1.00 85.56 237 HIS A O 1
ATOM 1913 N N . ILE A 1 238 ? 10.256 12.261 -8.477 1.00 85.88 238 ILE A N 1
ATOM 1914 C CA . ILE A 1 238 ? 11.268 12.179 -7.427 1.00 85.88 238 ILE A CA 1
ATOM 1915 C C . ILE A 1 238 ? 12.602 12.615 -8.008 1.00 85.88 238 ILE A C 1
ATOM 1917 O O . ILE A 1 238 ? 13.194 11.864 -8.793 1.00 85.88 238 ILE A O 1
ATOM 1921 N N . PRO A 1 239 ? 13.115 13.788 -7.599 1.00 79.25 239 PRO A N 1
ATOM 1922 C CA . PRO A 1 239 ? 14.373 14.273 -8.120 1.00 79.25 239 PRO A CA 1
ATOM 1923 C C . PRO A 1 239 ? 15.496 13.301 -7.751 1.00 79.25 239 PRO A C 1
ATOM 1925 O O . PRO A 1 239 ? 15.620 12.821 -6.610 1.00 79.25 239 PRO A O 1
ATOM 1928 N N . ARG A 1 240 ? 16.348 13.002 -8.736 1.00 70.19 240 ARG A N 1
ATOM 1929 C CA . ARG A 1 240 ? 17.640 12.368 -8.467 1.00 70.19 240 ARG A CA 1
ATOM 1930 C C . ARG A 1 240 ? 18.450 13.338 -7.607 1.00 70.19 240 ARG A C 1
ATOM 1932 O O . ARG A 1 240 ? 18.466 14.538 -7.873 1.00 70.19 240 ARG A O 1
ATOM 1939 N N . ARG A 1 241 ? 19.125 12.830 -6.567 1.00 63.31 241 ARG A N 1
ATOM 1940 C CA . ARG A 1 241 ? 20.107 13.652 -5.846 1.00 63.31 241 ARG A CA 1
ATOM 1941 C C . ARG A 1 241 ? 21.127 14.118 -6.882 1.00 63.31 241 ARG A C 1
ATOM 1943 O O . ARG A 1 241 ? 21.712 13.272 -7.560 1.00 63.31 241 ARG A O 1
ATOM 1950 N N . LYS A 1 242 ? 21.306 15.435 -7.022 1.00 55.03 242 LYS A N 1
ATOM 1951 C CA . LYS A 1 242 ? 22.426 15.983 -7.787 1.00 55.03 242 LYS A CA 1
ATOM 1952 C C . LYS A 1 242 ? 23.681 15.356 -7.181 1.00 55.03 242 LYS A C 1
ATOM 1954 O O . LYS A 1 242 ? 23.900 15.477 -5.977 1.00 55.03 242 LYS A O 1
ATOM 1959 N N . ARG A 1 243 ? 24.455 14.614 -7.979 1.00 53.78 243 ARG A N 1
ATOM 1960 C CA . ARG A 1 243 ? 25.837 14.330 -7.594 1.00 53.78 243 ARG A CA 1
ATOM 1961 C C . ARG A 1 243 ? 26.473 15.708 -7.511 1.00 53.78 243 ARG A C 1
ATOM 1963 O O . ARG A 1 243 ? 26.576 16.371 -8.539 1.00 53.78 243 ARG A O 1
ATOM 1970 N N . CYS A 1 244 ? 26.786 16.175 -6.306 1.00 49.84 244 CYS A N 1
ATOM 1971 C CA . CYS A 1 244 ? 27.700 17.291 -6.163 1.00 49.84 244 CYS A CA 1
ATOM 1972 C C . CYS A 1 244 ? 28.995 16.804 -6.808 1.00 49.84 244 CYS A C 1
ATOM 1974 O O . CYS A 1 244 ? 29.708 15.989 -6.225 1.00 49.84 244 CYS A O 1
ATOM 1976 N N . PHE A 1 245 ? 29.222 17.189 -8.062 1.00 46.84 245 PHE A N 1
ATOM 1977 C CA . PHE A 1 245 ? 30.531 17.090 -8.675 1.00 46.84 245 PHE A CA 1
ATOM 1978 C C . PHE A 1 245 ? 31.398 18.052 -7.874 1.00 46.84 245 PHE A C 1
ATOM 1980 O O . PHE A 1 245 ? 31.415 19.253 -8.127 1.00 46.84 245 PHE A O 1
ATOM 1987 N N . GLY A 1 246 ? 32.017 17.526 -6.818 1.00 47.75 246 GLY A N 1
ATOM 1988 C CA . GLY A 1 246 ? 33.143 18.179 -6.189 1.00 47.75 246 GLY A CA 1
ATOM 1989 C C . GLY A 1 246 ? 34.233 18.215 -7.241 1.00 47.75 246 GLY A C 1
ATOM 1990 O O . GLY A 1 246 ? 34.879 17.200 -7.492 1.00 47.75 246 GLY A O 1
ATOM 1991 N N . TRP A 1 247 ? 34.370 19.359 -7.901 1.00 45.47 247 TRP A N 1
ATOM 1992 C CA . TRP A 1 247 ? 35.591 19.701 -8.601 1.00 45.47 247 TRP A CA 1
ATOM 1993 C C . TRP A 1 247 ? 36.680 19.723 -7.529 1.00 45.47 247 TRP A C 1
ATOM 1995 O O . TRP A 1 247 ? 36.744 20.653 -6.729 1.00 45.47 247 TRP A O 1
ATOM 2005 N N . ARG A 1 248 ? 37.465 18.645 -7.436 1.00 43.28 248 ARG A N 1
ATOM 2006 C CA . ARG A 1 248 ? 38.790 18.745 -6.829 1.00 43.28 248 ARG A CA 1
ATOM 2007 C C . ARG A 1 248 ? 39.599 19.589 -7.807 1.00 43.28 248 ARG A C 1
ATOM 2009 O O . ARG A 1 248 ? 39.876 19.116 -8.908 1.00 43.28 248 ARG A O 1
ATOM 2016 N N . GLN A 1 249 ? 39.804 20.851 -7.442 1.00 52.88 249 GLN A N 1
ATOM 2017 C CA . GLN A 1 249 ? 40.887 21.668 -7.980 1.00 52.88 249 GLN A CA 1
ATOM 2018 C C . GLN A 1 249 ? 42.212 21.149 -7.428 1.00 52.88 249 GLN A C 1
ATOM 2020 O O . GLN A 1 249 ? 42.196 20.639 -6.281 1.00 52.88 249 GLN A O 1
#

=== Feature glossary ===
The features interleaved in this record are:

— What the protein is —

Sequence gives the chain of amino acids in standard one-letter code (A=alanine, C=cysteine, …, Y=tyrosine), read N→C. It is the only feature that is directly encoded by the gene; all structural features are derived from the folded form of this sequence.

Database cross-references. InterPro integrates a dozen domain/family signature databases into unified entries with residue-range hits. GO terms attach function/process/location labels with evidence codes. CATH codes position the fold in a four-level structural taxonomy. Organism is the NCBI-taxonomy species name.

— Where its atoms are —

Atomic coordinates in PDBx/mmCIF format — the same representation the Protein Data Bank distributes. Each line of the _atom_site loop places one backbone atom in Cartesian space (units: ångströms, origin: arbitrary).

The six renders are orthographic views along the three Cartesian axes in both directions. Representation (cartoon, sticks, or surface) and color scheme (sequence-rainbow or by-chain) vary across proteins so the training set covers all the common visualization conventions.

— Local backbone conformation —

Eight-state secondary structure (DSSP): H is the canonical α-helix, G the tighter 3₁₀-helix, I the wider π-helix; E/B are β-structure, T and S are turns and bends, and '-' is everything else. DSSP derives these from the pattern of main-chain N–H···O=C hydrogen bonds, not from the sequence.

P-SEA three-state annotation labels each residue as helix, strand, or coil based purely on the geometry of the Cα trace. It serves as a fallback when the full backbone (and thus DSSP) is unavailable.

The φ/ψ torsion pair specifies the backbone conformation at each residue. φ rotates about the N–Cα bond, ψ about the Cα–C bond. Steric clashes forbid most of the (φ, ψ) plane — the allowed regions (α-helix basin, β-sheet basin, left-handed helix) are the Ramachandran-allowed regions.

— Global shape and packing —

The geometric summary reports three shape descriptors. Rg (radius of gyration) measures how spread out the Cα atoms are about their centre of mass; compact globular proteins have small Rg, elongated or unfolded ones large. Cα contacts (<8 Å, |i−j|>4) count long-range residue pairs in spatial proximity — high for tightly packed folds, near zero for rods or random coil. The bounding-box extents give the protein's footprint along x, y, z in Å.

Solvent-accessible surface area (SASA) is the area in Å² traced out by the centre of a 1.4 Å probe sphere (a water molecule) rolled over the protein's van der Waals surface (Shrake–Rupley / Lee–Richards construction). Buried residues have near-zero SASA; fully exposed residues can exceed 200 Å². The total SASA scales roughly with the number of surface residues.

The contact map is a binary N×N matrix image: pixel (i, j) is dark where Cα_i and Cα_j are within 8 Å and |i−j|>4. Because the |i−j|>4 filter removes local helical contacts, off-diagonal stripes parallel to the main diagonal indicate parallel β-sheets; stripes perpendicular to it indicate antiparallel β-sheets. The Ramachandran plot scatters every residue's (φ, ψ) pair against the sterically allowed regions. The PAE heatmap renders the predicted-aligned-error matrix.

— Structural neighborhood —

3Di is Foldseek's structural alphabet. Each residue is assigned one of twenty discrete states based on how its Cα sits relative to its spatial (not sequential) neighbors. Aligning 3Di strings finds structural homologs roughly as well as full 3D superposition, but orders of magnitude faster.

Nearest PDB neighbors are the top structural matches found by Foldseek when searching this structure against the entire Protein Data Bank. Each hit reports a TM-score (0 to 1; >0.5 almost always implies the same fold) and an E-value. These are *structural* homologs — they may share no detectable sequence similarity.

— Confidence and disorder —

For AlphaFold models, the B-factor field carries pLDDT — the model's own estimate of local accuracy on a 0–100 scale. Regions with pLDDT<50 should be treated as essentially unmodeled; they often correspond to intrinsically disordered segments.

Crystallographic B-factors measure how much each atom's electron density is smeared out, in Å². They rise in mobile loops and surface residues and fall in the buried interior. In AlphaFold models this column is repurposed to hold pLDDT instead.

Predicted aligned error is AlphaFold's pairwise confidence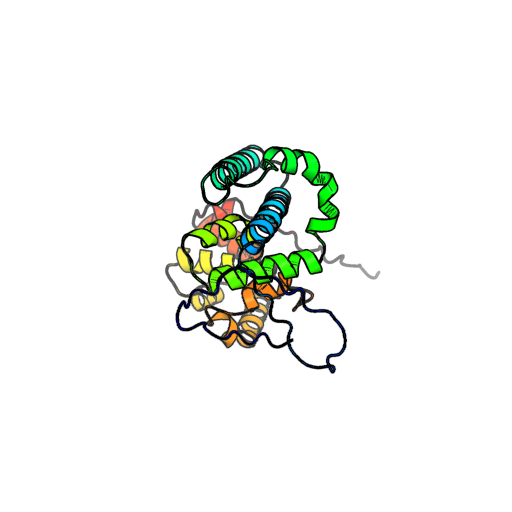. Unlike pLDDT (per-residue), PAE is per-residue-pair and captures whether two parts of the structure are correctly placed relative to each other. Units are ångströms of expected positional error.